Protein AF-0000000079783653 (afdb_homodimer)

Radius of gyration: 29.57 Å; Cα contacts (8 Å, |Δi|>4): 206; chains: 2; bounding box: 88×68×95 Å

Nearest PDB structures (foldseek):
  8dyd-assembly1_B  TM=9.665E-01  e=3.332E-07  Homo sapiens
  6vax-assembly2_D  TM=9.720E-01  e=3.866E-06  Homo sapiens
  2lm4-assembly1_A  TM=8.674E-01  e=2.929E-05  Saccharomyces cerevisiae S288C
  8dyd-assembly1_B  TM=9.665E-01  e=3.504E-07  Homo sapiens
  6vax-assembly2_D  TM=9.719E-01  e=2.642E-06  Homo sapiens

Secondary structure (DSSP, 8-state):
----------------------------------TT--HHHHHHHHHHHHHS-SSHHHHHHHHHHHHHHGGG--HHHHHHHHHHHHH-S-HHHHHHHHHTSSPPPGGG-SHHHHHHHHHHHHHHHHHHHHH--------/----------------------------------TT--HHHHHHHHHHHHHS-SSHHHHHHHHHHHHHHGGG--HHHHHHHHHHHHH-S-HHHHHHHHHTSSPPPGGG-SHHHHHHHHHHHHHHHHHHHHH--------

Foldseek 3Di:
DPPPPPPPPPPPPVPPPPPPPPPPPPPCPPPVPPVVDDLVRLLVVQLVLQCDDPDDLSNVLSNVLSVVPSVPDDPVLSVLSCCLSPVDPDNVLLVCLLCVVDPDPPSNPDVNSVSSNVSSVVVVVVVVVVVDDDDDDPD/DPDPPPPPVPPPPVPPPPPPPPPPPPPCPPPVPPVVDDLVRLLVVQLVLQCDDDDDLSNVLSNVLSVVPSVPDDPVLSVLSCCLSPVDDDNVLLVCLLCVVDPDPPSNPDVNSVSSNVSSVVVVVVVVVVVDDDDDDPD

Organism: Hymenolepis diminuta (NCBI:txid6216)

pLDDT: mean 78.09, std 24.46, range [28.66, 98.06]

Structure (mmCIF, N/CA/C/O backbone):
data_AF-0000000079783653-model_v1
#
loop_
_entity.id
_entity.type
_entity.pdbx_description
1 polymer 'Succinate dehy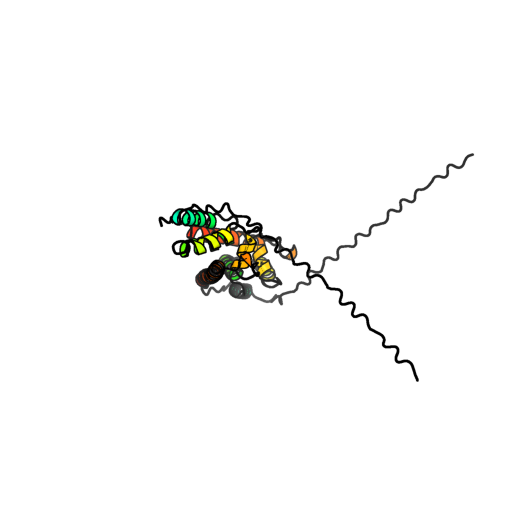drogenase assembly factor 2, mitochondrial'
#
loop_
_atom_site.group_PDB
_atom_site.id
_atom_site.type_symbol
_atom_site.label_atom_id
_atom_site.label_alt_id
_atom_site.label_comp_id
_atom_site.label_asym_id
_atom_site.label_entity_id
_atom_site.label_seq_id
_atom_site.pdbx_PDB_ins_code
_atom_site.Cartn_x
_atom_site.Cartn_y
_atom_site.Cartn_z
_atom_site.occupancy
_atom_site.B_iso_or_equiv
_atom_site.auth_seq_id
_atom_site.auth_comp_id
_atom_site.auth_asym_id
_atom_site.auth_atom_id
_atom_site.pdbx_PDB_model_num
ATOM 1 N N . MET A 1 1 ? 72.312 6.668 41.469 1 29.8 1 MET A N 1
ATOM 2 C CA . MET A 1 1 ? 71.688 7.98 41.281 1 29.8 1 MET A CA 1
ATOM 3 C C . MET A 1 1 ? 71 8.062 39.938 1 29.8 1 MET A C 1
ATOM 5 O O . MET A 1 1 ? 71.375 8.82 39.031 1 29.8 1 MET A O 1
ATOM 9 N N . LEU A 1 2 ? 70.5 6.832 39.438 1 36.47 2 LEU A N 1
ATOM 10 C CA . LEU A 1 2 ? 70 6.598 38.094 1 36.47 2 LEU A CA 1
ATOM 11 C C . LEU A 1 2 ? 68.812 7.508 37.75 1 36.47 2 LEU A C 1
ATOM 13 O O . LEU A 1 2 ? 67.812 7.539 38.5 1 36.47 2 LEU A O 1
ATOM 17 N N . SER A 1 3 ? 69.062 8.617 37 1 36.59 3 SER A N 1
ATOM 18 C CA . SER A 1 3 ? 68.25 9.727 36.5 1 36.59 3 SER A CA 1
ATOM 19 C C . SER A 1 3 ? 67 9.219 35.844 1 36.59 3 SER A C 1
ATOM 21 O O . SER A 1 3 ? 67.062 8.375 34.938 1 36.59 3 SER A O 1
ATOM 23 N N . ILE A 1 4 ? 65.875 9.203 36.594 1 37.75 4 ILE A N 1
ATOM 24 C CA . ILE A 1 4 ? 64.438 8.898 36.344 1 37.75 4 ILE A CA 1
ATOM 25 C C . ILE A 1 4 ? 63.906 9.758 35.219 1 37.75 4 ILE A C 1
ATOM 27 O O . ILE A 1 4 ? 63.875 10.984 35.312 1 37.75 4 ILE A O 1
ATOM 31 N N . LEU A 1 5 ? 64.562 9.555 33.906 1 38.19 5 LEU A N 1
ATOM 32 C CA . LEU A 1 5 ? 64 10.305 32.781 1 38.19 5 LEU A CA 1
ATOM 33 C C . LEU A 1 5 ? 62.469 10.289 32.781 1 38.19 5 LEU A C 1
ATOM 35 O O . LEU A 1 5 ? 61.875 9.219 32.781 1 38.19 5 LEU A O 1
ATOM 39 N N . ASN A 1 6 ? 61.938 11.258 33.5 1 35.16 6 ASN A N 1
ATOM 40 C CA . ASN A 1 6 ? 60.531 11.633 33.594 1 35.16 6 ASN A CA 1
ATOM 41 C C . ASN A 1 6 ? 59.906 11.812 32.219 1 35.16 6 ASN A C 1
ATOM 43 O O . ASN A 1 6 ? 60.25 12.742 31.484 1 35.16 6 ASN A O 1
ATOM 47 N N . ARG A 1 7 ? 59.875 10.68 31.375 1 32.97 7 ARG A N 1
ATOM 48 C CA . ARG A 1 7 ? 59.25 10.727 30.062 1 32.97 7 ARG A CA 1
ATOM 49 C C . ARG A 1 7 ? 57.875 11.414 30.109 1 32.97 7 ARG A C 1
ATOM 51 O O . ARG A 1 7 ? 56.969 10.945 30.797 1 32.97 7 ARG A O 1
ATOM 58 N N . SER A 1 8 ? 57.875 12.812 30.156 1 33.66 8 SER A N 1
ATOM 59 C CA . SER A 1 8 ? 56.688 13.641 30.016 1 33.66 8 SER A CA 1
ATOM 60 C C . SER A 1 8 ? 55.875 13.25 28.766 1 33.66 8 SER A C 1
ATOM 62 O O . SER A 1 8 ? 56.375 13.375 27.641 1 33.66 8 SER A O 1
ATOM 64 N N . ALA A 1 9 ? 55.281 12.094 28.734 1 39 9 ALA A N 1
ATOM 65 C CA . ALA A 1 9 ? 54.344 11.719 27.656 1 39 9 ALA A CA 1
ATOM 66 C C . ALA A 1 9 ? 53.406 12.859 27.328 1 39 9 ALA A C 1
ATOM 68 O O . ALA A 1 9 ? 52.719 13.383 28.219 1 39 9 ALA A O 1
ATOM 69 N N . ILE A 1 10 ? 53.844 13.758 26.406 1 36.31 10 ILE A N 1
ATOM 70 C CA . ILE A 1 10 ? 53.062 14.852 25.844 1 36.31 10 ILE A CA 1
ATOM 71 C C . ILE A 1 10 ? 51.719 14.32 25.375 1 36.31 10 ILE A C 1
ATOM 73 O O . ILE A 1 10 ? 51.656 13.422 24.531 1 36.31 10 ILE A O 1
ATOM 77 N N . ALA A 1 11 ? 50.75 14.242 26.281 1 36.5 11 ALA A N 1
ATOM 78 C CA . ALA A 1 11 ? 49.375 13.961 25.969 1 36.5 11 ALA A CA 1
ATOM 79 C C . ALA A 1 11 ? 48.875 14.852 24.844 1 36.5 11 ALA A C 1
ATOM 81 O O . ALA A 1 11 ? 48.781 16.078 24.984 1 36.5 11 ALA A O 1
ATOM 82 N N . LEU A 1 12 ? 49.438 14.641 23.625 1 35.66 12 LEU A N 1
ATOM 83 C CA . LEU A 1 12 ? 48.844 15.352 22.5 1 35.66 12 LEU A CA 1
ATOM 84 C C . LEU A 1 12 ? 47.312 15.188 22.5 1 35.66 12 LEU A C 1
ATOM 86 O O . LEU A 1 12 ? 46.812 14.109 22.203 1 35.66 12 LEU A O 1
ATOM 90 N N . ARG A 1 13 ? 46.719 15.672 23.531 1 37.62 13 ARG A N 1
ATOM 91 C CA . ARG A 1 13 ? 45.25 15.82 23.469 1 37.62 13 ARG A CA 1
ATOM 92 C C . ARG A 1 13 ? 44.844 16.609 22.234 1 37.62 13 ARG A C 1
ATOM 94 O O . ARG A 1 13 ? 45.031 17.828 22.172 1 37.62 13 ARG A O 1
ATOM 101 N N . ALA A 1 14 ? 45.188 16.156 21 1 34.12 14 ALA A N 1
ATOM 102 C CA . ALA A 1 14 ? 44.562 16.828 19.859 1 34.12 14 ALA A CA 1
ATOM 103 C C . ALA A 1 14 ? 43.094 17.062 20.109 1 34.12 14 ALA A C 1
ATOM 105 O O . ALA A 1 14 ? 42.375 16.156 20.531 1 34.12 14 ALA A O 1
ATOM 106 N N . SER A 1 15 ? 42.75 18.281 20.484 1 33.84 15 SER A N 1
ATOM 107 C CA . SER A 1 15 ? 41.406 18.828 20.516 1 33.84 15 SER A CA 1
ATOM 108 C C . SER A 1 15 ? 40.656 18.484 19.25 1 33.84 15 SER A C 1
ATOM 110 O O . SER A 1 15 ? 41.031 18.906 18.156 1 33.84 15 SER A O 1
ATOM 112 N N . PHE A 1 16 ? 40.375 17.219 19.016 1 36.31 16 PHE A N 1
ATOM 113 C CA . PHE A 1 16 ? 39.375 17.016 17.953 1 36.31 16 PHE A CA 1
ATOM 114 C C . PHE A 1 16 ? 38.25 18.031 18.047 1 36.31 16 PHE A C 1
ATOM 116 O O . PHE A 1 16 ? 37.5 18.031 19.031 1 36.31 16 PHE A O 1
ATOM 123 N N . SER A 1 17 ? 38.562 19.25 17.578 1 34.34 17 SER A N 1
ATOM 124 C CA . SER A 1 17 ? 37.531 20.25 17.391 1 34.34 17 SER A CA 1
ATOM 125 C C . SER A 1 17 ? 36.219 19.609 16.859 1 34.34 17 SER A C 1
ATOM 127 O O . SER A 1 17 ? 36.25 18.859 15.883 1 34.34 17 SER A O 1
ATOM 129 N N . ARG A 1 18 ? 35.375 19.406 17.766 1 38.88 18 ARG A N 1
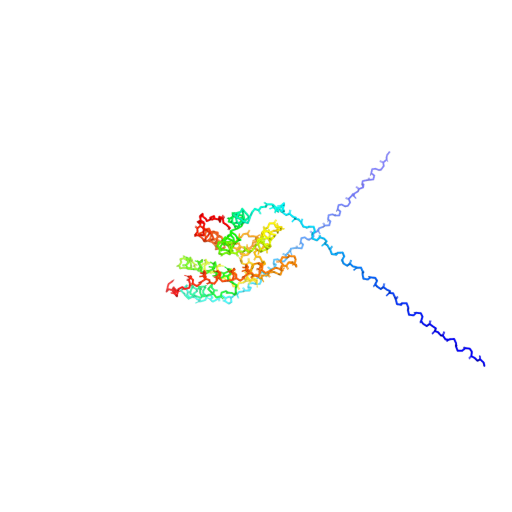ATOM 130 C CA . ARG A 1 18 ? 33.969 19.172 17.469 1 38.88 18 ARG A CA 1
ATOM 131 C C . ARG A 1 18 ? 33.5 20.047 16.297 1 38.88 18 ARG A C 1
ATOM 133 O O . ARG A 1 18 ? 33.469 21.266 16.406 1 38.88 18 ARG A O 1
ATOM 140 N N . ILE A 1 19 ? 33.969 19.703 15.078 1 37.09 19 ILE A N 1
ATOM 141 C CA . ILE A 1 19 ? 33.25 20.375 14.016 1 37.09 19 ILE A CA 1
ATOM 142 C C . ILE A 1 19 ? 31.734 20.281 14.289 1 37.09 19 ILE A C 1
ATOM 144 O O . ILE A 1 19 ? 31.188 19.172 14.398 1 37.09 19 ILE A O 1
ATOM 148 N N . ALA A 1 20 ? 31.281 21.219 15.062 1 31.05 20 ALA A N 1
ATOM 149 C CA . ALA A 1 20 ? 29.844 21.422 15.156 1 31.05 20 ALA A CA 1
ATOM 150 C C . ALA A 1 20 ? 29.172 21.172 13.805 1 31.05 20 ALA A C 1
ATOM 152 O O . ALA A 1 20 ? 29.531 21.781 12.797 1 31.05 20 ALA A O 1
ATOM 153 N N . ALA A 1 21 ? 28.859 19.969 13.625 1 36.47 21 ALA A N 1
ATOM 154 C CA . ALA A 1 21 ? 27.891 19.672 12.578 1 36.47 21 ALA A CA 1
ATOM 155 C C . ALA A 1 21 ? 26.953 20.844 12.344 1 36.47 21 ALA A C 1
ATOM 157 O O . ALA A 1 21 ? 26.266 21.297 13.266 1 36.47 21 ALA A O 1
ATOM 158 N N . THR A 1 22 ? 27.359 21.828 11.578 1 30.75 22 THR A N 1
ATOM 159 C CA . THR A 1 22 ? 26.406 22.844 11.133 1 30.75 22 THR A CA 1
ATOM 160 C C . THR A 1 22 ? 25 22.266 11.031 1 30.75 22 THR A C 1
ATOM 162 O O . THR A 1 22 ? 24.797 21.234 10.398 1 30.75 22 THR A O 1
ATOM 165 N N . SER A 1 23 ? 24.266 22.375 12.047 1 31.09 23 SER A N 1
ATOM 166 C CA . SER A 1 23 ? 22.828 22.203 11.906 1 31.09 23 SER A CA 1
ATOM 167 C C . SER A 1 23 ? 22.359 22.578 10.5 1 31.09 23 SER A C 1
ATOM 169 O O . SER A 1 23 ? 22.609 23.703 10.039 1 31.09 23 SER A O 1
ATOM 171 N N . ARG A 1 24 ? 22.703 21.75 9.555 1 34.28 24 ARG A N 1
ATOM 172 C CA . ARG A 1 24 ? 21.984 22.031 8.32 1 34.28 24 ARG A CA 1
ATOM 173 C C . ARG A 1 24 ? 20.719 22.828 8.586 1 34.28 24 ARG A C 1
ATOM 175 O O . ARG A 1 24 ? 19.812 22.375 9.289 1 34.28 24 ARG A O 1
ATOM 182 N N . GLN A 1 25 ? 20.859 24.09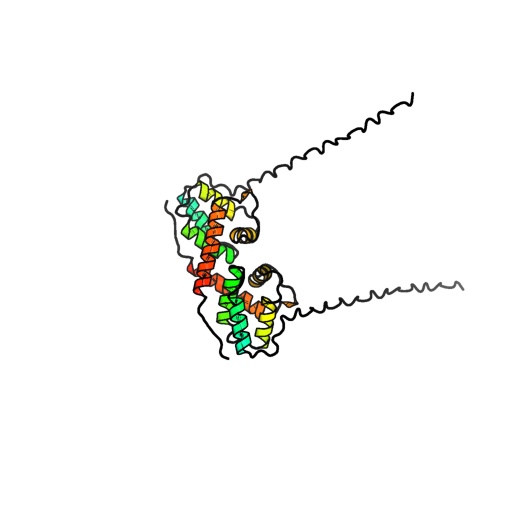4 8.727 1 30.73 25 GLN A N 1
ATOM 183 C CA . GLN A 1 25 ? 19.688 24.953 8.641 1 30.73 25 GLN A CA 1
ATOM 184 C C . GLN A 1 25 ? 18.625 24.344 7.75 1 30.73 25 GLN A C 1
ATOM 186 O O . GLN A 1 25 ? 18.859 24.062 6.578 1 30.73 25 GLN A O 1
ATOM 191 N N . PHE A 1 26 ? 17.906 23.375 8.297 1 34.22 26 PHE A N 1
ATOM 192 C CA . PHE A 1 26 ? 16.656 23.078 7.613 1 34.22 26 PHE A CA 1
ATOM 193 C C . PHE A 1 26 ? 16.188 24.281 6.805 1 34.22 26 PHE A C 1
ATOM 195 O O . PHE A 1 26 ? 15.812 25.312 7.375 1 34.22 26 PHE A O 1
ATOM 202 N N . THR A 1 27 ? 17.016 24.734 5.93 1 33.53 27 THR A N 1
ATOM 203 C CA . THR A 1 27 ? 16.312 25.656 5.043 1 33.53 27 THR A CA 1
ATOM 204 C C . THR A 1 27 ? 14.828 25.312 4.973 1 33.53 27 THR A C 1
ATOM 206 O O . THR A 1 27 ? 14.469 24.156 4.75 1 33.53 27 THR A O 1
ATOM 209 N N . ASN A 1 28 ? 14.133 25.828 5.891 1 34.78 28 ASN A N 1
ATOM 210 C CA . ASN A 1 28 ? 12.68 25.891 5.938 1 34.78 28 ASN A CA 1
ATOM 211 C C . ASN A 1 28 ? 12.07 25.938 4.539 1 34.78 28 ASN A C 1
ATOM 213 O O . ASN A 1 28 ? 12.055 27 3.904 1 34.78 28 ASN A O 1
ATOM 217 N N . PHE A 1 29 ? 12.617 25.141 3.676 1 34.66 29 PHE A N 1
ATOM 218 C CA . PHE A 1 29 ? 11.727 25.125 2.52 1 34.66 29 PHE A CA 1
ATOM 219 C C . PHE A 1 29 ? 10.289 25.375 2.941 1 34.66 29 PHE A C 1
ATOM 221 O O . PHE A 1 29 ? 9.664 24.531 3.588 1 34.66 29 PHE A O 1
ATOM 228 N N . THR A 1 30 ? 10.031 26.547 3.471 1 36.88 30 THR A N 1
ATOM 229 C CA . THR A 1 30 ? 8.75 27.125 3.846 1 36.88 30 THR A CA 1
ATOM 230 C C . THR A 1 30 ? 7.73 26.969 2.721 1 36.88 30 THR A C 1
ATOM 232 O O . THR A 1 30 ? 7.98 27.375 1.587 1 36.88 30 THR A O 1
ATOM 235 N N . ILE A 1 31 ? 7.148 25.797 2.479 1 42.62 31 ILE A N 1
ATOM 236 C CA . ILE A 1 31 ? 5.914 25.922 1.716 1 42.62 31 ILE A CA 1
ATOM 237 C C . ILE A 1 31 ? 5.355 27.328 1.879 1 42.62 31 ILE A C 1
ATOM 239 O O . ILE A 1 31 ? 5.348 27.875 2.984 1 42.62 31 ILE A O 1
ATOM 243 N N . PRO A 1 32 ? 5.473 28.188 0.935 1 47.06 32 PRO A N 1
ATOM 244 C CA . PRO A 1 32 ? 4.855 29.484 1.247 1 47.06 32 PRO A CA 1
ATOM 245 C C . PRO A 1 32 ? 3.803 29.375 2.348 1 47.06 32 PRO A C 1
ATOM 247 O O . PRO A 1 32 ? 2.832 28.625 2.213 1 47.06 32 PRO A O 1
ATOM 250 N N . ARG A 1 33 ? 4.305 29.234 3.52 1 52.84 33 ARG A N 1
ATOM 251 C CA . ARG A 1 33 ? 3.418 29.312 4.676 1 52.84 33 ARG A CA 1
ATOM 252 C C . ARG A 1 33 ? 2.338 30.375 4.461 1 52.84 33 ARG A C 1
ATOM 254 O O . ARG A 1 33 ? 2.639 31.516 4.102 1 52.84 33 ARG A O 1
ATOM 261 N N . ARG A 1 34 ? 1.268 29.984 3.824 1 63.19 34 ARG A N 1
ATOM 262 C CA . ARG A 1 34 ? 0.102 30.859 3.76 1 63.19 34 ARG A CA 1
ATOM 263 C C . ARG A 1 34 ? -0.383 31.234 5.156 1 63.19 34 ARG A C 1
ATOM 265 O O . ARG A 1 34 ? -1.457 30.797 5.582 1 63.19 34 ARG A O 1
ATOM 272 N N . ASP A 1 35 ? 0.694 31.703 5.996 1 64.06 35 ASP A N 1
ATOM 273 C CA . ASP A 1 35 ? 0.509 32.062 7.398 1 64.06 35 ASP A CA 1
ATOM 274 C C . ASP A 1 35 ? -0.791 32.844 7.605 1 64.06 35 ASP A C 1
ATOM 276 O O . ASP A 1 35 ? -1.369 32.812 8.695 1 64.06 35 ASP A O 1
ATOM 280 N N . ASP A 1 36 ? -1.341 33.344 6.512 1 80.75 36 ASP A N 1
ATOM 281 C CA . ASP A 1 36 ? -2.525 34.156 6.715 1 80.75 36 ASP A CA 1
ATOM 282 C C . ASP A 1 36 ? -3.793 33.438 6.293 1 80.75 36 ASP A C 1
ATOM 284 O O . ASP A 1 36 ? -4.867 34.031 6.195 1 80.75 36 ASP A O 1
ATOM 288 N N . GLU A 1 37 ? -3.607 32.188 6.242 1 89.69 37 GLU A N 1
ATOM 289 C CA . GLU A 1 37 ? -4.781 31.422 5.836 1 89.69 37 GLU A CA 1
ATOM 290 C C . GLU A 1 37 ? -5.688 31.125 7.023 1 89.69 37 GLU A C 1
ATOM 292 O O . GLU A 1 37 ? -5.207 30.875 8.133 1 89.69 37 GLU A O 1
ATOM 297 N N . THR A 1 38 ? -7.016 31.312 6.82 1 92.75 38 THR A N 1
ATOM 298 C CA . THR A 1 38 ? -7.945 30.844 7.844 1 92.75 38 THR A CA 1
ATOM 299 C C . THR A 1 38 ? -7.844 29.328 8.016 1 92.75 38 THR A C 1
ATOM 301 O O . THR A 1 38 ? -7.316 28.641 7.145 1 92.75 38 THR A O 1
ATOM 304 N N . ILE A 1 39 ? -8.297 28.859 9.094 1 94.56 39 ILE A N 1
ATOM 305 C CA . ILE A 1 39 ? -8.227 27.438 9.383 1 94.56 39 ILE A CA 1
ATOM 306 C C . ILE A 1 39 ? -9.047 26.656 8.352 1 94.56 39 ILE A C 1
ATOM 308 O O . ILE A 1 39 ? -8.648 25.578 7.914 1 94.56 39 ILE A O 1
ATOM 312 N N . ALA A 1 40 ? -10.219 27.203 7.922 1 94.25 40 ALA A N 1
ATOM 313 C CA . ALA A 1 40 ? -11.062 26.531 6.938 1 94.25 40 ALA A CA 1
ATOM 314 C C . ALA A 1 40 ? -10.359 26.406 5.59 1 94.25 40 ALA A C 1
ATOM 316 O O . ALA A 1 40 ? -10.422 25.375 4.941 1 94.25 40 ALA A O 1
ATOM 317 N N . VAL A 1 41 ? -9.711 27.438 5.184 1 94.12 41 VAL A N 1
ATOM 318 C CA . VAL A 1 41 ? -9 27.438 3.908 1 94.12 41 VAL A CA 1
ATOM 319 C C . VAL A 1 41 ? -7.848 26.438 3.951 1 94.12 41 VAL A C 1
ATOM 321 O O . VAL A 1 41 ? -7.648 25.672 3.008 1 94.12 41 VAL A O 1
ATOM 324 N N . LYS A 1 42 ? -7.137 26.438 5.055 1 95.56 42 LYS A N 1
ATOM 325 C CA . LYS A 1 42 ? -6.016 25.516 5.207 1 95.56 42 LYS A CA 1
ATOM 326 C C . LYS A 1 42 ? -6.488 24.078 5.191 1 95.56 42 LYS A C 1
ATOM 328 O O . LYS A 1 42 ? -5.895 23.219 4.516 1 95.56 42 LYS A O 1
ATOM 333 N N . ARG A 1 43 ? -7.574 23.812 5.852 1 96.38 43 ARG A N 1
ATOM 334 C CA . ARG A 1 43 ? -8.148 22.469 5.891 1 96.38 43 ARG A CA 1
ATOM 335 C C . ARG A 1 43 ? -8.523 22 4.492 1 96.38 43 ARG A C 1
ATOM 337 O O . ARG A 1 43 ? -8.211 20.875 4.109 1 96.38 43 ARG A O 1
ATOM 344 N N . ASN A 1 44 ? -9.109 22.891 3.773 1 95.19 44 ASN A N 1
ATOM 345 C CA . ASN A 1 44 ? -9.57 22.5 2.439 1 95.19 44 ASN A CA 1
ATOM 346 C C . ASN A 1 44 ? -8.398 22.344 1.473 1 95.19 44 ASN A C 1
ATOM 348 O O . ASN A 1 44 ? -8.422 21.453 0.615 1 95.19 44 ASN A O 1
ATOM 352 N N . ARG A 1 45 ? -7.449 23.219 1.612 1 94.94 45 ARG A N 1
ATOM 353 C CA . ARG A 1 45 ? -6.258 23.078 0.783 1 94.94 45 ARG A CA 1
ATOM 354 C C . ARG A 1 45 ? -5.551 21.75 1.055 1 94.94 45 ARG A C 1
ATOM 356 O O . ARG A 1 45 ? -5.18 21.031 0.122 1 94.94 45 ARG A O 1
ATOM 363 N N . LEU A 1 46 ? -5.371 21.406 2.312 1 96.5 46 LEU A N 1
ATOM 364 C CA . LEU A 1 46 ? -4.672 20.172 2.695 1 96.5 46 LEU A CA 1
ATOM 365 C C . LEU A 1 46 ? -5.484 18.938 2.307 1 96.5 46 LEU A C 1
ATOM 367 O O . LEU A 1 46 ? -4.914 17.906 1.946 1 96.5 46 LEU A O 1
ATOM 371 N N . LEU A 1 47 ? -6.84 19.047 2.391 1 95.62 47 LEU A N 1
ATOM 372 C CA . LEU A 1 47 ? -7.703 17.969 1.922 1 95.62 47 LEU A CA 1
ATOM 373 C C . LEU A 1 47 ? -7.477 17.688 0.438 1 95.62 47 LEU A C 1
ATOM 375 O O . LEU A 1 47 ? -7.262 16.547 0.04 1 95.62 47 LEU A O 1
ATOM 379 N N . TYR A 1 48 ? -7.488 18.766 -0.3 1 94.62 48 TYR A N 1
ATOM 380 C CA . TYR A 1 48 ? -7.277 18.656 -1.738 1 94.62 48 TYR A CA 1
ATOM 381 C C . TYR A 1 48 ? -5.91 18.062 -2.043 1 94.62 48 TYR A C 1
ATOM 383 O O . TYR A 1 48 ? -5.797 17.125 -2.85 1 94.62 48 TYR A O 1
ATOM 391 N N . GLU A 1 49 ? -4.855 18.547 -1.415 1 94.62 49 GLU A N 1
ATOM 392 C CA . GLU A 1 49 ? -3.486 18.109 -1.657 1 94.62 49 GLU A CA 1
ATOM 393 C C . GLU A 1 49 ? -3.301 16.641 -1.263 1 94.62 49 GLU A C 1
ATOM 395 O O . GLU A 1 49 ? -2.51 15.93 -1.876 1 94.62 49 GLU A O 1
ATOM 400 N N . SER A 1 50 ? -4.02 16.188 -0.244 1 95.31 50 SER A N 1
ATOM 401 C CA . SER A 1 50 ? -3.963 14.805 0.214 1 95.31 50 SER A CA 1
ATOM 402 C C . SER A 1 50 ? -4.57 13.859 -0.813 1 95.31 50 SER A C 1
ATOM 404 O O . SER A 1 50 ? -4.086 12.734 -0.999 1 95.31 50 SER A O 1
ATOM 406 N N . ARG A 1 51 ? -5.531 14.375 -1.58 1 91.31 51 ARG A N 1
ATOM 407 C CA . ARG A 1 51 ? -6.266 13.547 -2.525 1 91.31 51 ARG A CA 1
ATOM 408 C C . ARG A 1 51 ? -5.578 13.523 -3.887 1 91.31 51 ARG A C 1
ATOM 410 O O . ARG A 1 51 ? -5.836 12.641 -4.707 1 91.31 51 ARG A O 1
ATOM 417 N N . LYS A 1 52 ? -4.68 14.43 -4.152 1 91.44 52 LYS A N 1
ATOM 418 C CA . LYS A 1 52 ? -4.109 14.578 -5.488 1 91.44 52 LYS A CA 1
ATOM 419 C C . LYS A 1 52 ? -2.633 14.18 -5.5 1 91.44 52 LYS A C 1
ATOM 421 O O . LYS A 1 52 ? -1.82 14.82 -6.176 1 91.44 52 LYS A O 1
ATOM 426 N N . ARG A 1 53 ? -2.363 13.18 -4.832 1 91.44 53 ARG A N 1
ATOM 427 C CA . ARG A 1 53 ? -0.994 12.68 -4.809 1 91.44 53 ARG A CA 1
ATOM 428 C C . ARG A 1 53 ? -0.678 11.883 -6.07 1 91.44 53 ARG A C 1
ATOM 430 O O . ARG A 1 53 ? -1.573 11.297 -6.676 1 91.44 53 ARG A O 1
ATOM 437 N N . GLY A 1 54 ? 0.613 11.938 -6.332 1 82.38 54 GLY A N 1
ATOM 438 C CA . GLY A 1 54 ? 1.062 11.336 -7.578 1 82.38 54 GLY A CA 1
ATOM 439 C C . GLY A 1 54 ? 1.118 9.828 -7.527 1 82.38 54 GLY A C 1
ATOM 440 O O . GLY A 1 54 ? 1.051 9.164 -8.562 1 82.38 54 GLY A O 1
ATOM 441 N N . ASN A 1 55 ? 1.366 9.305 -6.332 1 86.19 55 ASN A N 1
ATOM 442 C CA . ASN A 1 55 ? 1.398 7.844 -6.242 1 86.19 55 ASN A CA 1
ATOM 443 C C . ASN A 1 55 ? 0.148 7.297 -5.559 1 86.19 55 ASN A C 1
ATOM 445 O O . ASN A 1 55 ? -0.404 7.938 -4.664 1 86.19 55 ASN A O 1
ATOM 449 N N . LEU A 1 56 ? -0.279 6.23 -5.988 1 86 56 LEU A N 1
ATOM 450 C CA . LEU A 1 56 ? -1.557 5.641 -5.602 1 86 56 LEU A CA 1
ATOM 451 C C . LEU A 1 56 ? -1.583 5.332 -4.109 1 86 56 LEU A C 1
ATOM 453 O O . LEU A 1 56 ? -2.545 5.668 -3.416 1 86 56 LEU A O 1
ATOM 457 N N . GLU A 1 57 ? -0.551 4.734 -3.588 1 85.25 57 GLU A N 1
ATOM 458 C CA . GLU A 1 57 ? -0.472 4.277 -2.203 1 85.25 57 GLU A CA 1
ATOM 459 C C . GLU A 1 57 ? -0.634 5.438 -1.228 1 85.25 57 GLU A C 1
ATOM 461 O O . GLU A 1 57 ? -1.426 5.359 -0.286 1 85.25 57 GLU A O 1
ATOM 466 N N . ASN A 1 58 ? 0.167 6.488 -1.471 1 91.44 58 ASN A N 1
ATOM 467 C CA . ASN A 1 58 ? 0.032 7.668 -0.625 1 91.44 58 ASN A CA 1
ATOM 468 C C . ASN A 1 58 ? -1.338 8.32 -0.788 1 91.44 58 ASN A C 1
ATOM 470 O O . ASN A 1 58 ? -1.91 8.82 0.181 1 91.44 58 ASN A O 1
ATOM 474 N N . GLY A 1 59 ? -1.829 8.297 -1.977 1 92.5 59 GLY A N 1
ATOM 475 C CA . GLY A 1 59 ? -3.152 8.859 -2.209 1 92.5 59 GLY A CA 1
ATOM 476 C C . GLY A 1 59 ? -4.234 8.195 -1.379 1 92.5 59 GLY A C 1
ATOM 477 O O . GLY A 1 59 ? -5.074 8.875 -0.785 1 92.5 59 GLY A O 1
ATOM 478 N N . ILE A 1 60 ? -4.172 6.98 -1.303 1 91.5 60 ILE A N 1
ATOM 479 C CA . ILE A 1 60 ? -5.168 6.223 -0.554 1 91.5 60 ILE A CA 1
ATOM 480 C C . ILE A 1 60 ? -5.031 6.523 0.937 1 91.5 60 ILE A C 1
ATOM 482 O O . ILE A 1 60 ? -6.016 6.855 1.602 1 91.5 60 ILE A O 1
ATOM 486 N N . ILE A 1 61 ? -3.832 6.41 1.438 1 93.44 61 ILE A N 1
ATOM 487 C CA . ILE A 1 61 ? -3.588 6.566 2.869 1 93.44 61 ILE A CA 1
ATOM 488 C C . ILE A 1 61 ? -3.873 8.008 3.287 1 93.44 61 ILE A C 1
ATOM 490 O O . ILE A 1 61 ? -4.562 8.25 4.277 1 93.44 61 ILE A O 1
ATOM 494 N N . LEU A 1 62 ? -3.389 8.992 2.553 1 95.81 62 LEU A N 1
ATOM 495 C CA . LEU A 1 62 ? -3.553 10.398 2.922 1 95.81 62 LEU A CA 1
ATOM 496 C C . LEU A 1 62 ? -5 10.844 2.73 1 95.81 62 LEU A C 1
ATOM 498 O O . LEU A 1 62 ? -5.508 11.664 3.498 1 95.81 62 LEU A O 1
ATOM 502 N N . SER A 1 63 ? -5.648 10.289 1.749 1 95.12 63 SER A N 1
ATOM 503 C CA . SER A 1 63 ? -7.051 10.625 1.539 1 95.12 63 SER A CA 1
ATOM 504 C C . SER A 1 63 ? -7.906 10.203 2.729 1 95.12 63 SER A C 1
ATOM 506 O O . SER A 1 63 ? -8.672 11.008 3.264 1 95.12 63 SER A O 1
ATOM 508 N N . SER A 1 64 ? -7.723 8.945 3.121 1 94.44 64 SER A N 1
ATOM 509 C CA . SER A 1 64 ? -8.516 8.445 4.242 1 94.44 64 SER A CA 1
ATOM 510 C C . SER A 1 64 ? -8.133 9.148 5.539 1 94.44 64 SER A C 1
ATOM 512 O O . SER A 1 64 ? -9 9.445 6.367 1 94.44 64 SER A O 1
ATOM 514 N N . PHE A 1 65 ? -6.844 9.43 5.699 1 97.19 65 PHE A N 1
ATOM 515 C CA . PHE A 1 65 ? -6.363 10.148 6.875 1 97.19 65 PHE A CA 1
ATOM 516 C C . PHE A 1 65 ? -6.969 11.547 6.938 1 97.19 65 PHE A C 1
ATOM 518 O O . PHE A 1 65 ? -7.465 11.969 7.984 1 97.19 65 PHE A O 1
ATOM 525 N N . ALA A 1 66 ? -6.906 12.25 5.844 1 96.94 66 ALA A N 1
ATOM 526 C CA . ALA A 1 66 ? -7.43 13.617 5.77 1 96.94 66 ALA A CA 1
ATOM 527 C C . ALA A 1 66 ? -8.93 13.648 6.059 1 96.94 66 ALA A C 1
ATOM 529 O O . ALA A 1 66 ? -9.398 14.484 6.828 1 96.94 66 ALA A O 1
ATOM 530 N N . ASP A 1 67 ? -9.648 12.742 5.531 1 94.62 67 ASP A N 1
ATOM 531 C CA . ASP A 1 67 ? -11.086 12.656 5.75 1 94.62 67 ASP A CA 1
ATOM 532 C C . ASP A 1 67 ? -11.406 12.492 7.234 1 94.62 67 ASP A C 1
ATOM 534 O O . ASP A 1 67 ? -12.375 13.07 7.738 1 94.62 67 ASP A O 1
ATOM 538 N N . LYS A 1 68 ? -10.617 11.812 7.828 1 95.12 68 LYS A N 1
ATOM 539 C CA . LYS A 1 68 ? -10.914 11.422 9.203 1 95.12 68 LYS A CA 1
ATOM 540 C C . LYS A 1 68 ? -10.453 12.492 10.188 1 95.12 68 LYS A C 1
ATOM 542 O O . LYS A 1 68 ? -11.125 12.75 11.188 1 95.12 68 LYS A O 1
ATOM 547 N N . TYR A 1 69 ? -9.359 13.156 9.883 1 97.25 69 TYR A N 1
ATOM 548 C CA . TYR A 1 69 ? -8.711 13.852 10.992 1 97.25 69 TYR A CA 1
ATOM 549 C C . TYR A 1 69 ? -8.648 15.352 10.727 1 97.25 69 TYR A C 1
ATOM 551 O O . TYR A 1 69 ? -8.609 16.156 11.672 1 97.25 69 TYR A O 1
ATOM 559 N N . LEU A 1 70 ? -8.57 15.812 9.523 1 97.12 70 LEU A N 1
ATOM 560 C CA . LEU A 1 70 ? -8.312 17.219 9.25 1 97.12 70 LEU A CA 1
ATOM 561 C C . LEU A 1 70 ? -9.383 18.109 9.891 1 97.12 70 LEU A C 1
ATOM 563 O O . LEU A 1 70 ? -9.078 19.203 10.367 1 97.12 70 LEU A O 1
ATOM 567 N N . GLY A 1 71 ? -10.57 17.641 9.891 1 96.38 71 GLY A N 1
ATOM 568 C CA . GLY A 1 71 ? -11.688 18.422 10.391 1 96.38 71 GLY A CA 1
ATOM 569 C C . GLY A 1 71 ? -11.555 18.797 11.859 1 96.38 71 GLY A C 1
ATOM 570 O O . GLY A 1 71 ? -12.148 19.766 12.32 1 96.38 71 GLY A O 1
ATOM 571 N N . THR A 1 72 ? -10.781 18.062 12.578 1 96.75 72 THR A N 1
ATOM 572 C CA . THR A 1 72 ? -10.711 18.266 14.016 1 96.75 72 THR A CA 1
ATOM 573 C C . THR A 1 72 ? -9.297 18.672 14.43 1 96.75 72 THR A C 1
ATOM 575 O O . THR A 1 72 ? -9.023 18.859 15.617 1 96.75 72 THR A O 1
ATOM 578 N N . MET A 1 73 ? -8.43 18.812 13.555 1 97.31 73 MET A N 1
ATOM 579 C CA . MET A 1 73 ? -7.051 19.156 13.875 1 97.31 73 MET A CA 1
ATOM 580 C C . MET A 1 73 ? -6.945 20.641 14.266 1 97.31 73 MET A C 1
ATOM 582 O O . MET A 1 73 ? -7.633 21.484 13.703 1 97.31 73 MET A O 1
ATOM 586 N N . THR A 1 74 ? -6.023 20.875 15.188 1 96.44 74 THR A N 1
ATOM 587 C CA . THR A 1 74 ? -5.691 22.25 15.531 1 96.44 74 THR A CA 1
ATOM 588 C C . THR A 1 74 ? -4.852 22.891 14.43 1 96.44 74 THR A C 1
ATOM 590 O O . THR A 1 74 ? -4.355 22.203 13.539 1 96.44 74 THR A O 1
ATOM 593 N N . MET A 1 75 ? -4.742 24.219 14.547 1 95.06 75 MET A N 1
ATOM 594 C CA . MET A 1 75 ? -3.904 24.906 13.57 1 95.06 75 MET A CA 1
ATOM 595 C C . MET A 1 75 ? -2.469 24.391 13.625 1 95.06 75 MET A C 1
ATOM 597 O O . MET A 1 75 ? -1.817 24.25 12.594 1 95.06 75 MET A O 1
ATOM 601 N N . GLU A 1 76 ? -2.004 24.109 14.797 1 96.06 76 GLU A N 1
ATOM 602 C CA . GLU A 1 76 ? -0.651 23.578 14.961 1 96.06 76 GLU A CA 1
ATOM 603 C C . GLU A 1 76 ? -0.498 22.234 14.281 1 96.06 76 GLU A C 1
ATOM 605 O O . GLU A 1 76 ? 0.491 21.984 13.586 1 96.06 76 GLU A O 1
ATOM 610 N N . GLN A 1 77 ? -1.496 21.375 14.445 1 97.25 77 GLN A N 1
ATOM 611 C CA . GLN A 1 77 ? -1.482 20.062 13.805 1 97.25 77 GLN A CA 1
ATOM 612 C C . GLN A 1 77 ? -1.568 20.188 12.281 1 97.25 77 GLN A C 1
ATOM 614 O O . GLN A 1 77 ? -0.904 19.453 11.555 1 97.25 77 GLN A O 1
ATOM 619 N N . LEU A 1 78 ? -2.383 21.109 11.883 1 97.75 78 LEU A N 1
ATOM 620 C CA . LEU A 1 78 ? -2.486 21.359 10.445 1 97.75 78 LEU A CA 1
ATOM 621 C C . LEU A 1 78 ? -1.153 21.828 9.883 1 97.75 78 LEU A C 1
ATOM 623 O O . LEU A 1 78 ? -0.783 21.469 8.766 1 97.75 78 LEU A O 1
ATOM 627 N N . ASP A 1 79 ? -0.427 22.641 10.625 1 96.25 79 ASP A N 1
ATOM 628 C CA . ASP A 1 79 ? 0.892 23.109 10.195 1 96.25 79 ASP A CA 1
ATOM 629 C C . ASP A 1 79 ? 1.87 21.938 10.086 1 96.25 79 ASP A C 1
ATOM 631 O O . ASP A 1 79 ? 2.656 21.875 9.133 1 96.25 79 ASP A O 1
ATOM 635 N N . LYS A 1 80 ? 1.776 21.031 11.047 1 97.12 80 LYS A N 1
ATOM 636 C CA . LYS A 1 80 ? 2.637 19.859 11.023 1 97.12 80 LYS A CA 1
ATOM 637 C C . LYS A 1 80 ? 2.309 18.953 9.836 1 97.12 80 LYS A C 1
ATOM 639 O O . LYS A 1 80 ? 3.209 18.438 9.18 1 97.12 80 LYS A O 1
ATOM 644 N N . TYR A 1 81 ? 1.045 18.844 9.586 1 98 81 TYR A N 1
ATOM 645 C CA . TYR A 1 81 ? 0.612 18.047 8.445 1 98 81 TYR A CA 1
ATOM 646 C C . TYR A 1 81 ? 1.056 18.688 7.137 1 98 81 TYR A C 1
ATOM 648 O O . TYR A 1 81 ? 1.541 18 6.234 1 98 81 TYR A O 1
ATOM 656 N N . ASP A 1 82 ? 0.915 19.953 7.086 1 97.19 82 ASP A N 1
ATOM 657 C CA . ASP A 1 82 ? 1.351 20.719 5.922 1 97.19 82 ASP A CA 1
ATOM 658 C C . ASP A 1 82 ? 2.848 20.547 5.68 1 97.19 82 ASP A C 1
ATOM 660 O O . ASP A 1 82 ? 3.268 20.25 4.555 1 97.19 82 ASP A O 1
ATOM 664 N N . HIS A 1 83 ? 3.545 20.672 6.719 1 96.38 83 HIS A N 1
ATOM 665 C CA . HIS A 1 83 ? 4.984 20.469 6.617 1 96.38 83 HIS A CA 1
ATOM 666 C C . HIS A 1 83 ? 5.309 19.062 6.141 1 96.38 83 HIS A C 1
ATOM 668 O O . HIS A 1 83 ? 6.141 18.875 5.25 1 96.38 83 HIS A O 1
ATOM 674 N N . LEU A 1 84 ? 4.648 18.078 6.652 1 96.5 84 LEU A N 1
ATOM 675 C CA . LEU A 1 84 ? 4.871 16.672 6.34 1 96.5 84 LEU A CA 1
ATOM 676 C C . LEU A 1 84 ? 4.629 16.391 4.863 1 96.5 84 LEU A C 1
ATOM 678 O O . LEU A 1 84 ? 5.473 15.797 4.191 1 96.5 84 LEU A O 1
ATOM 682 N N . ILE A 1 85 ? 3.506 16.844 4.32 1 96.12 85 ILE A N 1
ATOM 683 C CA . ILE A 1 85 ? 3.117 16.359 3.002 1 96.12 85 ILE A CA 1
ATOM 684 C C . ILE A 1 85 ? 3.662 17.312 1.929 1 96.12 85 ILE A C 1
ATOM 686 O O . ILE A 1 85 ? 3.73 16.938 0.752 1 96.12 85 ILE A O 1
ATOM 690 N N . ASN A 1 86 ? 4.191 18.516 2.322 1 95.44 86 ASN A N 1
ATOM 691 C CA . ASN A 1 86 ? 4.582 19.469 1.296 1 95.44 86 ASN A CA 1
ATOM 692 C C . ASN A 1 86 ? 6.086 19.719 1.302 1 95.44 86 ASN A C 1
ATOM 694 O O . ASN A 1 86 ? 6.613 20.391 0.412 1 95.44 86 ASN A O 1
ATOM 698 N N . THR A 1 87 ? 6.82 19.172 2.217 1 94.94 87 THR A N 1
ATOM 699 C CA . THR A 1 87 ? 8.258 19.438 2.242 1 94.94 87 THR A CA 1
ATOM 700 C C . THR A 1 87 ? 9.047 18.172 1.909 1 94.94 87 THR A C 1
ATOM 702 O O . THR A 1 87 ? 10.258 18.234 1.707 1 94.94 87 THR A O 1
ATOM 705 N N . ILE A 1 88 ? 8.383 17.078 1.922 1 91.31 88 ILE A N 1
ATOM 706 C CA . ILE A 1 88 ? 9.062 15.836 1.593 1 91.31 88 ILE A CA 1
ATOM 707 C C . ILE A 1 88 ? 9.57 15.883 0.154 1 91.31 88 ILE A C 1
ATOM 709 O O . ILE A 1 88 ? 8.883 16.391 -0.737 1 91.31 88 ILE A O 1
ATOM 713 N N . GLU A 1 89 ? 10.727 15.383 -0.073 1 87.94 89 GLU A N 1
ATOM 714 C CA . GLU A 1 89 ? 11.344 15.43 -1.393 1 87.94 89 GLU A CA 1
ATOM 715 C C . GLU A 1 89 ? 10.852 14.289 -2.279 1 87.94 89 GLU A C 1
ATOM 717 O O . GLU A 1 89 ? 10.617 14.484 -3.475 1 87.94 89 GLU A O 1
ATOM 722 N N . CYS A 1 90 ? 10.727 13.141 -1.687 1 88.06 90 CYS A N 1
ATOM 723 C CA . CYS A 1 90 ? 10.281 11.969 -2.428 1 88.06 90 CYS A CA 1
ATOM 724 C C . CYS A 1 90 ? 8.984 11.414 -1.842 1 88.06 90 CYS A C 1
ATOM 726 O O . CYS A 1 90 ? 8.945 11.016 -0.674 1 88.06 90 CYS A O 1
ATOM 728 N N . ASP A 1 91 ? 8 11.32 -2.672 1 86.56 91 ASP A N 1
ATOM 729 C CA . ASP A 1 91 ? 6.691 10.859 -2.223 1 86.56 91 ASP A CA 1
ATOM 730 C C . ASP A 1 91 ? 6.789 9.5 -1.542 1 86.56 91 ASP A C 1
ATOM 732 O O . ASP A 1 91 ? 6.078 9.234 -0.571 1 86.56 91 ASP A O 1
ATOM 736 N N . TRP A 1 92 ? 7.707 8.68 -1.971 1 85.38 92 TRP A N 1
ATOM 737 C CA . TRP A 1 92 ? 7.816 7.336 -1.411 1 85.38 92 TRP A CA 1
ATOM 738 C C . TRP A 1 92 ? 8.375 7.383 0.01 1 85.38 92 TRP A C 1
ATOM 740 O O . TRP A 1 92 ? 8.109 6.484 0.814 1 85.38 92 TRP A O 1
ATOM 750 N N . ASP A 1 93 ? 9.086 8.461 0.375 1 90.56 93 ASP A N 1
ATOM 751 C CA . ASP A 1 93 ? 9.547 8.617 1.752 1 90.56 93 ASP A CA 1
ATOM 752 C C . ASP A 1 93 ? 8.367 8.633 2.725 1 90.56 93 ASP A C 1
ATOM 754 O O . ASP A 1 93 ? 8.406 7.977 3.768 1 90.56 93 ASP A O 1
ATOM 758 N N . LEU A 1 94 ? 7.402 9.336 2.32 1 92.81 94 LEU A N 1
ATOM 759 C CA . LEU A 1 94 ? 6.215 9.422 3.164 1 92.81 94 LEU A CA 1
ATOM 760 C C . LEU A 1 94 ? 5.609 8.039 3.395 1 92.81 94 LEU A C 1
ATOM 762 O O . LEU A 1 94 ? 5.238 7.699 4.52 1 92.81 94 LEU A O 1
ATOM 766 N N . PHE A 1 95 ? 5.594 7.355 2.354 1 89.69 95 PHE A N 1
ATOM 767 C CA . PHE A 1 95 ? 5.031 6.012 2.461 1 89.69 95 PHE A CA 1
ATOM 768 C C . PHE A 1 95 ? 5.852 5.156 3.416 1 89.69 95 PHE A C 1
ATOM 770 O O . PHE A 1 95 ? 5.297 4.488 4.293 1 89.69 95 PHE A O 1
ATOM 777 N N . TYR A 1 96 ? 7.133 5.23 3.326 1 88.12 96 TYR A N 1
ATOM 778 C CA . TYR A 1 96 ? 8.016 4.434 4.172 1 88.12 96 TYR A CA 1
ATOM 779 C C . TYR A 1 96 ? 7.898 4.855 5.633 1 88.12 96 TYR A C 1
ATOM 781 O O . TYR A 1 96 ? 7.926 4.012 6.531 1 88.12 96 TYR A O 1
ATOM 789 N N . TRP A 1 97 ? 7.711 6.09 5.809 1 93.19 97 TRP A N 1
ATOM 790 C CA . TRP A 1 97 ? 7.574 6.578 7.176 1 93.19 97 TRP A CA 1
ATOM 791 C C . TRP A 1 97 ? 6.219 6.199 7.762 1 93.19 97 TRP A C 1
ATOM 793 O O . TRP A 1 97 ? 6.125 5.809 8.93 1 93.19 97 TRP A O 1
ATOM 803 N N . SER A 1 98 ? 5.172 6.246 6.934 1 92.44 98 SER A N 1
ATOM 804 C CA . SER A 1 98 ? 3.812 5.996 7.406 1 92.44 98 SER A CA 1
ATOM 805 C C . SER A 1 98 ? 3.604 4.523 7.742 1 92.44 98 SER A C 1
ATOM 807 O O . SER A 1 98 ? 2.807 4.188 8.617 1 92.44 98 SER A O 1
ATOM 809 N N . THR A 1 99 ? 4.367 3.652 7.094 1 87.25 99 THR A N 1
ATOM 810 C CA . THR A 1 99 ? 4.223 2.219 7.32 1 87.25 99 THR A CA 1
ATOM 811 C C . THR A 1 99 ? 5.266 1.721 8.312 1 87.25 99 THR A C 1
ATOM 813 O O . THR A 1 99 ? 5.219 0.566 8.75 1 87.25 99 THR A O 1
ATOM 816 N N . GLY A 1 100 ? 6.191 2.602 8.695 1 82.44 100 GLY A N 1
ATOM 817 C CA . GLY A 1 100 ? 7.207 2.26 9.68 1 82.44 100 GLY A CA 1
ATOM 818 C C . GLY A 1 100 ? 8.359 1.459 9.102 1 82.44 100 GLY A C 1
ATOM 819 O O . GLY A 1 100 ? 9.094 0.799 9.836 1 82.44 100 GLY A O 1
ATOM 820 N N . GLU A 1 101 ? 8.5 1.422 7.848 1 82.19 101 GLU A N 1
ATOM 821 C CA . GLU A 1 101 ? 9.57 0.669 7.203 1 82.19 101 GLU A CA 1
ATOM 822 C C . GLU A 1 101 ? 10.914 1.369 7.371 1 82.19 101 GLU A C 1
ATOM 824 O O . GLU A 1 101 ? 11.953 0.713 7.469 1 82.19 101 GLU A O 1
ATOM 829 N N . LYS A 1 102 ? 10.883 2.684 7.312 1 86.62 102 LYS A N 1
ATOM 830 C CA . LYS A 1 102 ? 12.07 3.508 7.5 1 86.62 102 LYS A CA 1
ATOM 831 C C . LYS A 1 102 ? 11.852 4.566 8.578 1 86.62 102 LYS A C 1
ATOM 833 O O . LYS A 1 102 ? 10.758 5.129 8.68 1 86.62 102 LYS A O 1
ATOM 838 N N . GLU A 1 103 ? 12.836 4.785 9.289 1 92.81 103 GLU A N 1
ATOM 839 C CA . GLU A 1 103 ? 12.758 5.828 10.305 1 92.81 103 GLU A CA 1
ATOM 840 C C . GLU A 1 103 ? 12.758 7.219 9.672 1 92.81 103 GLU A C 1
ATOM 842 O O . GLU A 1 103 ? 13.625 7.527 8.852 1 92.81 103 GLU A O 1
ATOM 847 N N . PRO A 1 104 ? 11.781 7.965 10.023 1 95.19 104 PRO A N 1
ATOM 848 C CA . PRO A 1 104 ? 11.781 9.32 9.469 1 95.19 104 PRO A CA 1
ATOM 849 C C . PRO A 1 104 ? 12.883 10.203 10.055 1 95.19 104 PRO A C 1
ATOM 851 O O . PRO A 1 104 ? 13.336 9.961 11.172 1 95.19 104 PRO A O 1
ATOM 854 N N . PRO A 1 105 ? 13.352 11.203 9.344 1 95.5 105 PRO A N 1
ATOM 855 C CA . PRO A 1 105 ? 14.211 12.227 9.93 1 95.5 105 PRO A CA 1
ATOM 856 C C . PRO A 1 105 ? 13.555 12.945 11.109 1 95.5 105 PRO A C 1
ATOM 858 O O . PRO A 1 105 ? 12.328 13.008 11.188 1 95.5 105 PRO A O 1
ATOM 861 N N . GLU A 1 106 ? 14.297 13.516 11.945 1 95.62 106 GLU A N 1
ATOM 862 C CA . GLU A 1 106 ? 13.844 14.133 13.18 1 95.62 106 GLU A CA 1
ATOM 863 C C . GLU A 1 106 ? 12.805 15.219 12.906 1 95.62 106 GLU A C 1
ATOM 865 O O . GLU A 1 106 ? 11.8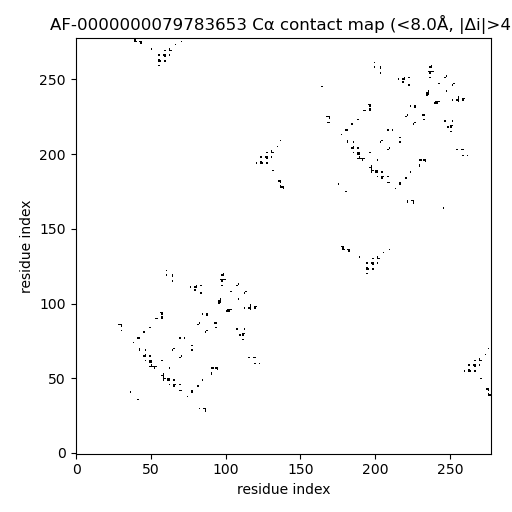28 15.352 13.648 1 95.62 106 GLU A O 1
ATOM 870 N N . GLU A 1 107 ? 13.008 15.938 11.898 1 95 107 GLU A N 1
ATOM 871 C CA . GLU A 1 107 ? 12.148 17.078 11.609 1 95 107 GLU A CA 1
ATOM 872 C C . GLU A 1 107 ? 10.719 16.641 11.32 1 95 107 GLU A C 1
ATOM 874 O O . GLU A 1 107 ? 9.781 17.438 11.438 1 95 107 GLU A O 1
ATOM 879 N N . TYR A 1 108 ? 10.5 15.359 10.984 1 96.44 108 TYR A N 1
ATOM 880 C CA . TYR A 1 108 ? 9.18 14.875 10.609 1 96.44 108 TYR A CA 1
ATOM 881 C C . TYR A 1 108 ? 8.555 14.062 11.742 1 96.44 108 TYR A C 1
ATOM 883 O O . TYR A 1 108 ? 7.398 13.648 11.648 1 96.44 108 TYR A O 1
ATOM 891 N N . LYS A 1 109 ? 9.359 13.844 12.742 1 96.25 109 LYS A N 1
ATOM 892 C CA . LYS A 1 109 ? 8.852 13.078 13.883 1 96.25 109 LYS A CA 1
ATOM 893 C C . LYS A 1 109 ? 7.945 13.938 14.758 1 96.25 109 LYS A C 1
ATOM 895 O O . LYS A 1 109 ? 8.398 14.523 15.742 1 96.25 109 LYS A O 1
ATOM 900 N N . THR A 1 110 ? 6.723 13.945 14.438 1 97.56 110 THR A N 1
ATOM 901 C CA . THR A 1 110 ? 5.723 14.734 15.156 1 97.56 110 THR A CA 1
ATOM 902 C C . THR A 1 110 ? 4.543 13.852 15.57 1 97.56 110 THR A C 1
ATOM 904 O O . THR A 1 110 ? 4.465 12.688 15.188 1 97.56 110 THR A O 1
ATOM 907 N N . ASP A 1 111 ? 3.646 14.438 16.359 1 97.81 111 ASP A N 1
ATOM 908 C CA . ASP A 1 111 ? 2.438 13.719 16.75 1 97.81 111 ASP A CA 1
ATOM 909 C C . ASP A 1 111 ? 1.557 13.422 15.531 1 97.81 111 ASP A C 1
ATOM 911 O O . ASP A 1 111 ? 0.835 12.422 15.516 1 97.81 111 ASP A O 1
ATOM 915 N N . VAL A 1 112 ? 1.59 14.266 14.531 1 98.06 112 VAL A N 1
ATOM 916 C CA . VAL A 1 112 ? 0.768 14.078 13.336 1 98.06 112 VAL A CA 1
ATOM 917 C C . VAL A 1 112 ? 1.27 12.867 12.547 1 98.06 112 VAL A C 1
ATOM 919 O O . VAL A 1 112 ? 0.473 12.07 12.047 1 98.06 112 VAL A O 1
ATOM 922 N N . LEU A 1 113 ? 2.59 12.734 12.438 1 97.69 113 LEU A N 1
ATOM 923 C CA . LEU A 1 113 ? 3.104 11.539 11.781 1 97.69 113 LEU A CA 1
ATOM 924 C C . LEU A 1 113 ? 2.717 10.289 12.562 1 97.69 113 LEU A C 1
ATOM 926 O O . LEU A 1 113 ? 2.393 9.258 11.969 1 97.69 113 LEU A O 1
ATOM 930 N N . ASP A 1 114 ? 2.775 10.383 13.891 1 97.25 114 ASP A N 1
ATOM 931 C CA . ASP A 1 114 ? 2.34 9.266 14.719 1 97.25 114 ASP A CA 1
ATOM 932 C C . ASP A 1 114 ? 0.89 8.891 14.414 1 97.25 114 ASP A C 1
ATOM 934 O O . ASP A 1 114 ? 0.561 7.707 14.289 1 97.25 114 ASP A O 1
ATOM 938 N N . MET A 1 115 ? 0.073 9.898 14.312 1 97.81 115 MET A N 1
ATOM 939 C CA . MET A 1 115 ? -1.332 9.688 13.969 1 97.81 115 MET A CA 1
ATOM 940 C C . MET A 1 115 ? -1.47 9.016 12.609 1 97.81 115 MET A C 1
ATOM 942 O O . MET A 1 115 ? -2.266 8.086 12.453 1 97.81 115 MET A O 1
ATOM 946 N N . LEU A 1 116 ? -0.681 9.469 11.688 1 97.44 116 LEU A N 1
ATOM 947 C CA . LEU A 1 116 ? -0.728 8.914 10.336 1 97.44 116 LEU A CA 1
ATOM 948 C C . LEU A 1 116 ? -0.294 7.453 10.336 1 97.44 116 LEU A C 1
ATOM 950 O O . LEU A 1 116 ? -0.915 6.621 9.672 1 97.44 116 LEU A O 1
ATOM 954 N N . GLN A 1 117 ? 0.755 7.125 11.031 1 96.12 117 GLN A N 1
ATOM 955 C CA . GLN A 1 117 ? 1.239 5.754 11.133 1 96.12 117 GLN A CA 1
ATOM 956 C C . GLN A 1 117 ? 0.173 4.84 11.727 1 96.12 117 GLN A C 1
ATOM 958 O O . GLN A 1 117 ? -0.064 3.74 11.219 1 96.12 117 GLN A O 1
ATOM 963 N N . HIS A 1 118 ? -0.463 5.312 12.797 1 96.56 118 HIS A N 1
ATOM 964 C CA . HIS A 1 118 ? -1.534 4.543 13.422 1 96.56 118 HIS A CA 1
ATOM 965 C C . HIS A 1 118 ? -2.705 4.355 12.461 1 96.56 118 HIS A C 1
ATOM 967 O O . HIS A 1 118 ? -3.26 3.258 12.359 1 96.56 118 HIS A O 1
ATOM 973 N N . HIS A 1 119 ? -3.014 5.391 11.805 1 96.94 119 HIS A N 1
ATOM 974 C CA . HIS A 1 119 ? -4.105 5.336 10.844 1 96.94 119 HIS A CA 1
ATOM 975 C C . HIS A 1 119 ? -3.799 4.344 9.727 1 96.94 119 HIS A C 1
ATOM 977 O O . HIS A 1 119 ? -4.648 3.521 9.367 1 96.94 119 HIS A O 1
ATOM 983 N N . ALA A 1 120 ? -2.598 4.441 9.156 1 93.94 120 ALA A N 1
ATOM 984 C CA . ALA A 1 120 ? -2.197 3.57 8.055 1 93.94 120 ALA A CA 1
ATOM 985 C C . ALA A 1 120 ? -2.287 2.1 8.453 1 93.94 120 ALA A C 1
ATOM 987 O O . ALA A 1 120 ? -2.789 1.271 7.691 1 93.94 120 ALA A O 1
ATOM 988 N N . LYS A 1 121 ? -1.793 1.798 9.609 1 91.81 121 LYS A N 1
ATOM 989 C CA . LYS A 1 121 ? -1.827 0.429 10.117 1 91.81 121 LYS A CA 1
ATOM 990 C C . LYS A 1 121 ? -3.262 -0.065 10.273 1 91.81 121 LYS A C 1
ATOM 992 O O . LYS A 1 121 ? -3.592 -1.174 9.844 1 91.81 121 LYS A O 1
ATOM 997 N N . ASN A 1 122 ? -4.121 0.736 10.859 1 93.12 122 ASN A N 1
ATOM 998 C CA . ASN A 1 122 ? -5.512 0.361 11.086 1 93.12 122 ASN A CA 1
ATOM 999 C C . ASN A 1 122 ? -6.277 0.231 9.773 1 93.12 122 ASN A C 1
ATOM 1001 O O . ASN A 1 122 ? -7.102 -0.672 9.617 1 93.12 122 ASN A O 1
ATOM 1005 N N . TYR A 1 123 ? -6.059 1.163 8.984 1 89.62 123 TYR A N 1
ATOM 1006 C CA . TYR A 1 123 ? -6.707 1.133 7.676 1 89.62 123 TYR A CA 1
ATOM 1007 C C . TYR A 1 123 ? -6.332 -0.133 6.91 1 89.62 123 TYR A C 1
ATOM 1009 O O . TYR A 1 123 ? -7.199 -0.79 6.328 1 89.62 123 TYR A O 1
ATOM 1017 N N . GLY A 1 124 ? -5.074 -0.488 6.898 1 87.94 124 GLY A N 1
ATOM 1018 C CA . GLY A 1 124 ? -4.621 -1.718 6.27 1 87.94 124 GLY A CA 1
ATOM 1019 C C . GLY A 1 124 ? -5.25 -2.961 6.863 1 87.94 124 GLY A C 1
ATOM 1020 O O . GLY A 1 124 ? -5.633 -3.881 6.137 1 87.94 124 GLY A O 1
ATOM 1021 N N . ARG A 1 125 ? -5.34 -2.967 8.086 1 89.62 125 ARG A N 1
ATOM 1022 C CA . ARG A 1 125 ? -5.949 -4.105 8.766 1 89.62 125 ARG A CA 1
ATOM 1023 C C . ARG A 1 125 ? -7.414 -4.262 8.367 1 89.62 125 ARG A C 1
ATOM 1025 O O . ARG A 1 125 ? -7.891 -5.383 8.164 1 89.62 125 ARG A O 1
ATOM 1032 N N . GLU A 1 126 ? -8.047 -3.092 8.312 1 90 126 GLU A N 1
ATOM 1033 C CA . GLU A 1 126 ? -9.445 -3.127 7.891 1 90 126 GLU A CA 1
ATOM 1034 C C . GLU A 1 126 ? -9.578 -3.684 6.477 1 90 126 GLU A C 1
ATOM 1036 O O . GLU A 1 126 ? -10.484 -4.473 6.203 1 90 126 GLU A O 1
ATOM 1041 N N . LEU A 1 127 ? -8.758 -3.279 5.656 1 87.81 127 LEU A N 1
ATOM 1042 C CA . LEU A 1 127 ? -8.789 -3.756 4.277 1 87.81 127 LEU A CA 1
ATOM 1043 C C . LEU A 1 127 ? -8.508 -5.254 4.211 1 87.81 127 LEU A C 1
ATOM 1045 O O . LEU A 1 127 ? -9.164 -5.98 3.467 1 87.81 127 LEU A O 1
ATOM 1049 N N . ARG A 1 128 ? -7.559 -5.727 4.926 1 86.75 128 ARG A N 1
ATOM 1050 C CA . ARG A 1 128 ? -7.191 -7.141 4.953 1 86.75 128 ARG A CA 1
ATOM 1051 C C . ARG A 1 128 ? -8.336 -7.992 5.488 1 86.75 128 ARG A C 1
ATOM 1053 O O . ARG A 1 128 ? -8.633 -9.055 4.941 1 86.75 128 ARG A O 1
ATOM 1060 N N . ASN A 1 129 ? -8.961 -7.535 6.527 1 87.12 129 ASN A N 1
ATOM 1061 C CA . ASN A 1 129 ? -10.062 -8.258 7.152 1 87.12 129 ASN A CA 1
ATOM 1062 C C . ASN A 1 129 ? -11.258 -8.391 6.20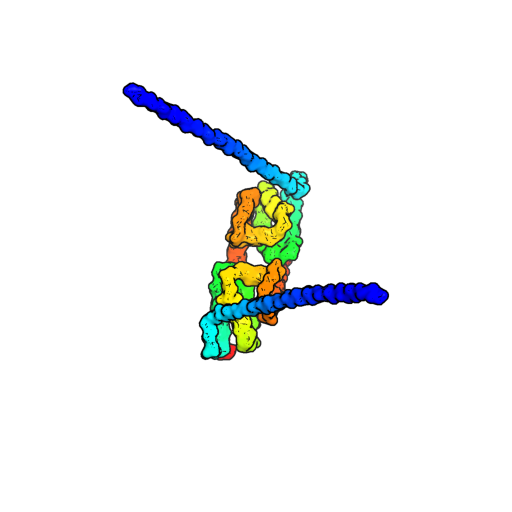7 1 87.12 129 ASN A C 1
ATOM 1064 O O . ASN A 1 129 ? -12.023 -9.352 6.305 1 87.12 129 ASN A O 1
ATOM 1068 N N . ARG A 1 130 ? -11.328 -7.57 5.285 1 83.62 130 ARG A N 1
ATOM 1069 C CA . ARG A 1 130 ? -12.43 -7.605 4.328 1 83.62 130 ARG A CA 1
ATOM 1070 C C . ARG A 1 130 ? -12.195 -8.672 3.266 1 83.62 130 ARG A C 1
ATOM 1072 O O . ARG A 1 130 ? -13.141 -9.117 2.607 1 83.62 130 ARG A O 1
ATOM 1079 N N . GLN A 1 131 ? -10.984 -9 3.051 1 82.06 131 GLN A N 1
ATOM 1080 C CA . GLN A 1 131 ? -10.641 -9.945 1.995 1 82.06 131 GLN A CA 1
ATOM 1081 C C . GLN A 1 131 ? -10.703 -11.383 2.504 1 82.06 131 GLN A C 1
ATOM 1083 O O . GLN A 1 131 ? -10.891 -12.32 1.723 1 82.06 131 GLN A O 1
ATOM 1088 N N . SER A 1 132 ? -10.438 -11.641 3.832 1 70.31 132 SER A N 1
ATOM 1089 C CA . SER A 1 132 ? -10.18 -12.953 4.41 1 70.31 132 SER A CA 1
ATOM 1090 C C . SER A 1 132 ? -11.469 -13.773 4.492 1 70.31 132 SER A C 1
ATOM 1092 O O . SER A 1 132 ? -12.453 -13.328 5.074 1 70.31 132 SER A O 1
ATOM 1094 N N . SER A 1 133 ? -12.016 -14.266 3.379 1 68.44 133 SER A N 1
ATOM 1095 C CA . SER A 1 133 ? -12.992 -15.336 3.486 1 68.44 133 SER A CA 1
ATOM 1096 C C . SER A 1 133 ? -12.414 -16.672 3.02 1 68.44 133 SER A C 1
ATOM 1098 O O . SER A 1 133 ? -11.57 -16.703 2.121 1 68.44 133 SER A O 1
ATOM 1100 N N . ALA A 1 134 ? -12.555 -17.734 3.865 1 65.19 134 ALA A N 1
ATOM 1101 C CA . ALA A 1 134 ? -12.047 -19.078 3.627 1 65.19 134 ALA A CA 1
ATOM 1102 C C . ALA A 1 134 ? -12.445 -19.578 2.242 1 65.19 134 ALA A C 1
ATOM 1104 O O . ALA A 1 134 ? -13.633 -19.75 1.956 1 65.19 134 ALA A O 1
ATOM 1105 N N . LYS A 1 135 ? -11.633 -19.406 1.273 1 76.88 135 LYS A N 1
ATOM 1106 C CA . LYS A 1 135 ? -11.82 -20.016 -0.037 1 76.88 135 LYS A CA 1
ATOM 1107 C C . LYS A 1 135 ? -10.773 -21.094 -0.294 1 76.88 135 LYS A C 1
ATOM 1109 O O . LYS A 1 135 ? -9.609 -20.938 0.088 1 76.88 135 LYS A O 1
ATOM 1114 N N . TYR A 1 136 ? -11.258 -22.312 -0.581 1 83.94 136 TYR A N 1
ATOM 1115 C CA . TYR A 1 136 ? -10.336 -23.391 -0.949 1 83.94 136 TYR A CA 1
ATOM 1116 C C . TYR A 1 136 ? -10.609 -23.875 -2.363 1 83.94 136 TYR A C 1
ATOM 1118 O O . TYR A 1 136 ? -11.766 -23.969 -2.783 1 83.94 136 TYR A O 1
ATOM 1126 N N . PHE A 1 137 ? -9.492 -24.234 -3.033 1 87.75 137 PHE A N 1
ATOM 1127 C CA . PHE A 1 137 ? -9.602 -24.75 -4.395 1 87.75 137 PHE A CA 1
ATOM 1128 C C . PHE A 1 137 ? -9.609 -26.266 -4.391 1 87.75 137 PHE A C 1
ATOM 1130 O O . PHE A 1 137 ? -8.852 -26.906 -3.652 1 87.75 137 PHE A O 1
ATOM 1137 N N . THR A 1 138 ? -10.516 -26.875 -5.09 1 86.19 138 THR A N 1
ATOM 1138 C CA . THR A 1 138 ? -10.641 -28.328 -5.145 1 86.19 138 THR A CA 1
ATOM 1139 C C . THR A 1 138 ? -10.016 -28.875 -6.426 1 86.19 138 THR A C 1
ATOM 1141 O O . THR A 1 138 ? -9.797 -30.078 -6.551 1 86.19 138 THR A O 1
ATOM 1144 N N . GLN A 1 139 ? -9.914 -28.047 -7.34 1 81.31 139 GLN A N 1
ATOM 1145 C CA . GLN A 1 139 ? -9.273 -28.438 -8.594 1 81.31 139 GLN A CA 1
ATOM 1146 C C . GLN A 1 139 ? -8.258 -27.391 -9.039 1 81.31 139 GLN A C 1
ATOM 1148 O O . GLN A 1 139 ? -8.391 -26.203 -8.695 1 81.31 139 GLN A O 1
ATOM 1153 N N . MET B 1 1 ? 68.812 -0.484 -54.031 1 28.66 1 MET B N 1
ATOM 1154 C CA . MET B 1 1 ? 68.312 -1.77 -53.562 1 28.66 1 MET B CA 1
ATOM 1155 C C . MET B 1 1 ? 67.688 -1.636 -52.156 1 28.66 1 MET B C 1
ATOM 1157 O O . MET B 1 1 ? 67.5 -2.629 -51.469 1 28.66 1 MET B O 1
ATOM 1161 N N . LEU B 1 2 ? 67.375 -0.341 -51.781 1 34.06 2 LEU B N 1
ATOM 1162 C CA . LEU B 1 2 ? 67 0.014 -50.406 1 34.06 2 LEU B CA 1
ATOM 1163 C C . LEU B 1 2 ? 65.75 -0.736 -50 1 34.06 2 LEU B C 1
ATOM 1165 O O . LEU B 1 2 ? 64.688 -0.694 -50.688 1 34.06 2 LEU B O 1
ATOM 1169 N N . SER B 1 3 ? 65.938 -1.798 -49.094 1 35.56 3 SER B N 1
ATOM 1170 C CA . SER B 1 3 ? 65.125 -2.811 -48.438 1 35.56 3 SER B CA 1
ATOM 1171 C C . SER B 1 3 ? 64 -2.174 -47.625 1 35.56 3 SER B C 1
ATOM 1173 O O . SER B 1 3 ? 64.25 -1.379 -46.719 1 35.56 3 SER B O 1
ATOM 1175 N N . ILE B 1 4 ? 62.875 -1.852 -48.25 1 37.53 4 ILE B N 1
ATOM 1176 C CA . ILE B 1 4 ? 61.625 -1.358 -47.719 1 37.53 4 ILE B CA 1
ATOM 1177 C C . ILE B 1 4 ? 61.188 -2.258 -46.562 1 37.53 4 ILE B C 1
ATOM 1179 O O . ILE B 1 4 ? 61 -3.463 -46.75 1 37.53 4 ILE B O 1
ATOM 1183 N N . LEU B 1 5 ? 61.781 -2.051 -45.281 1 36.69 5 LEU B N 1
ATOM 1184 C CA . LEU B 1 5 ? 61.375 -2.691 -44.031 1 36.69 5 LEU B CA 1
ATOM 1185 C C . LEU B 1 5 ? 59.875 -2.662 -43.875 1 36.69 5 LEU B C 1
ATOM 1187 O O . LEU B 1 5 ? 59.25 -1.587 -43.844 1 36.69 5 LEU B O 1
ATOM 1191 N N . ASN B 1 6 ? 59.25 -3.596 -44.562 1 34.09 6 ASN B N 1
ATOM 1192 C CA . ASN B 1 6 ? 57.812 -3.877 -44.469 1 34.09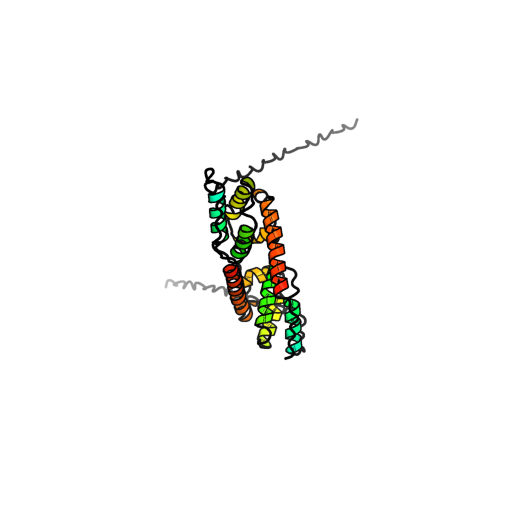 6 ASN B CA 1
ATOM 1193 C C . ASN B 1 6 ? 57.375 -4.059 -43 1 34.09 6 ASN B C 1
ATOM 1195 O O . ASN B 1 6 ? 57.812 -4.996 -42.344 1 34.09 6 ASN B O 1
ATOM 1199 N N . ARG B 1 7 ? 57.375 -2.914 -42.219 1 31.53 7 ARG B N 1
ATOM 1200 C CA . ARG B 1 7 ? 56.875 -2.898 -40.844 1 31.53 7 ARG B CA 1
ATOM 1201 C C . ARG B 1 7 ? 55.562 -3.646 -40.719 1 31.53 7 ARG B C 1
ATOM 1203 O O . ARG B 1 7 ? 54.562 -3.256 -41.312 1 31.53 7 ARG B O 1
ATOM 1210 N N . SER B 1 8 ? 55.562 -5 -40.656 1 31.89 8 SER B N 1
ATOM 1211 C CA . SER B 1 8 ? 54.438 -5.844 -40.312 1 31.89 8 SER B CA 1
ATOM 1212 C C . SER B 1 8 ? 53.844 -5.453 -38.969 1 31.89 8 SER B C 1
ATOM 1214 O O . SER B 1 8 ? 54.469 -5.59 -37.938 1 31.89 8 SER B O 1
ATOM 1216 N N . ALA B 1 9 ? 53.281 -4.242 -38.844 1 39.28 9 ALA B N 1
ATOM 1217 C CA . ALA B 1 9 ? 52.562 -3.91 -37.625 1 39.28 9 ALA B CA 1
ATOM 1218 C C . ALA B 1 9 ? 51.688 -5.07 -37.188 1 39.28 9 ALA B C 1
ATOM 1220 O O . ALA B 1 9 ? 50.844 -5.562 -37.969 1 39.28 9 ALA B O 1
ATOM 1221 N N . ILE B 1 10 ? 52.219 -5.988 -36.281 1 35.84 10 ILE B N 1
ATOM 1222 C CA . ILE B 1 10 ? 51.562 -7.102 -35.594 1 35.84 10 ILE B CA 1
ATOM 1223 C C . ILE B 1 10 ? 50.281 -6.609 -34.906 1 35.84 10 ILE B C 1
ATOM 1225 O O . ILE B 1 10 ? 50.344 -5.707 -34.094 1 35.84 10 ILE B O 1
ATOM 1229 N N . ALA B 1 11 ? 49.188 -6.562 -35.656 1 35.44 11 ALA B N 1
ATOM 1230 C CA . ALA B 1 11 ? 47.875 -6.332 -35.094 1 35.44 11 ALA B CA 1
ATOM 1231 C C . ALA B 1 11 ? 47.656 -7.223 -33.875 1 35.44 11 ALA B C 1
ATOM 1233 O O . ALA B 1 11 ? 47.562 -8.445 -34 1 35.44 11 ALA B O 1
ATOM 1234 N N . LEU B 1 12 ? 48.312 -6.918 -32.75 1 35.41 12 LEU B N 1
ATOM 1235 C CA . LEU B 1 12 ? 47.969 -7.602 -31.516 1 35.41 12 LEU B CA 1
ATOM 1236 C C . LEU B 1 12 ? 46.469 -7.535 -31.266 1 35.41 12 LEU B C 1
ATOM 1238 O O . LEU B 1 12 ? 45.938 -6.469 -30.953 1 35.41 12 LEU B O 1
ATOM 1242 N N . ARG B 1 13 ? 45.719 -8.117 -32.156 1 36.62 13 ARG B N 1
ATOM 1243 C CA . ARG B 1 13 ? 44.312 -8.344 -31.828 1 36.62 13 ARG B CA 1
ATOM 1244 C C . ARG B 1 13 ? 44.188 -9.047 -30.469 1 36.62 13 ARG B C 1
ATOM 1246 O O . ARG B 1 13 ? 44.531 -10.219 -30.344 1 36.62 13 ARG B O 1
ATOM 1253 N N . ALA B 1 14 ? 44.531 -8.383 -29.312 1 33.47 14 ALA B N 1
ATOM 1254 C CA . ALA B 1 14 ? 44.188 -8.938 -28.016 1 33.47 14 ALA B CA 1
ATOM 1255 C C . ALA B 1 14 ? 42.719 -9.43 -28.016 1 33.47 14 ALA B C 1
ATOM 1257 O O . ALA B 1 14 ? 41.812 -8.703 -28.406 1 33.47 14 ALA B O 1
ATOM 1258 N N . SER B 1 15 ? 42.531 -10.719 -28.219 1 33.34 15 SER B N 1
ATOM 1259 C CA . SER B 1 15 ? 41.312 -11.445 -27.984 1 33.34 15 SER B CA 1
ATOM 1260 C C . SER B 1 15 ? 40.688 -11.094 -26.625 1 33.34 15 SER B C 1
ATOM 1262 O O . SER B 1 15 ? 41.312 -11.352 -25.594 1 33.34 15 SER B O 1
ATOM 1264 N N . PHE B 1 16 ? 40.25 -9.867 -26.438 1 35.97 16 PHE B N 1
ATOM 1265 C CA . PHE B 1 16 ? 39.438 -9.727 -25.234 1 35.97 16 PHE B CA 1
ATOM 1266 C C . PHE B 1 16 ? 38.5 -10.906 -25.078 1 35.97 16 PHE B C 1
ATOM 1268 O O . PHE B 1 16 ? 37.594 -11.102 -25.891 1 35.97 16 PHE B O 1
ATOM 1275 N N . SER B 1 17 ? 39 -12.039 -24.594 1 34.19 17 SER B N 1
ATOM 1276 C CA . SER B 1 17 ? 38.188 -13.172 -24.172 1 34.19 17 SER B CA 1
ATOM 1277 C C . SER B 1 17 ? 36.938 -12.711 -23.453 1 34.19 17 SER B C 1
ATOM 1279 O O . SER B 1 17 ? 37 -11.891 -22.531 1 34.19 17 SER B O 1
ATOM 1281 N N . ARG B 1 18 ? 35.844 -12.742 -24.141 1 38.69 18 ARG B N 1
ATOM 1282 C CA . ARG B 1 18 ? 34.5 -12.711 -23.594 1 38.69 18 ARG B CA 1
ATOM 1283 C C . ARG B 1 18 ? 34.406 -13.523 -22.297 1 38.69 18 ARG B C 1
ATOM 1285 O O . ARG B 1 18 ? 34.531 -14.75 -22.328 1 38.69 18 ARG B O 1
ATOM 1292 N N . ILE B 1 19 ? 35.031 -13.023 -21.234 1 36.62 19 ILE B N 1
ATOM 1293 C CA . ILE B 1 19 ? 34.625 -13.703 -20 1 36.62 19 ILE B CA 1
ATOM 1294 C C . ILE B 1 19 ? 33.094 -13.914 -20.016 1 36.62 19 ILE B C 1
ATOM 1296 O O . ILE B 1 19 ? 32.344 -12.953 -20.125 1 36.62 19 ILE B O 1
ATOM 1300 N N . ALA B 1 20 ? 32.688 -14.992 -20.578 1 29.7 20 ALA B N 1
ATOM 1301 C CA . ALA B 1 20 ? 31.312 -15.469 -20.406 1 29.7 20 ALA B CA 1
ATOM 1302 C C . ALA B 1 20 ? 30.812 -15.172 -18.984 1 29.7 20 ALA B C 1
ATOM 1304 O O . ALA B 1 20 ? 31.484 -15.508 -18 1 29.7 20 ALA B O 1
ATOM 1305 N N . ALA B 1 21 ? 30.266 -14.031 -18.891 1 37.62 21 ALA B N 1
ATOM 1306 C CA . ALA B 1 21 ? 29.438 -13.805 -17.719 1 37.62 21 ALA B CA 1
ATOM 1307 C C . ALA B 1 21 ? 28.828 -15.117 -17.219 1 37.62 21 ALA B C 1
ATOM 1309 O O . ALA B 1 21 ? 28.125 -15.805 -17.953 1 37.62 21 ALA B O 1
ATOM 1310 N N . THR B 1 22 ? 29.562 -15.898 -16.453 1 31.81 22 THR B N 1
ATOM 1311 C CA . THR B 1 22 ? 28.953 -17.031 -15.758 1 31.81 22 THR B CA 1
ATOM 1312 C C . THR B 1 22 ? 27.484 -16.75 -15.453 1 31.81 22 THR B C 1
ATOM 1314 O O . THR B 1 22 ? 27.156 -15.719 -14.852 1 31.81 22 THR B O 1
ATOM 1317 N N . SER B 1 23 ? 26.594 -17.094 -16.328 1 33.38 23 SER B N 1
ATOM 1318 C CA . SER B 1 23 ? 25.188 -17.234 -15.969 1 33.38 23 SER B CA 1
ATOM 1319 C C . SER B 1 23 ? 25.031 -17.641 -14.5 1 33.38 23 SER B C 1
ATOM 1321 O O . SER B 1 23 ? 25.547 -18.672 -14.078 1 33.38 23 SER B O 1
ATOM 1323 N N . ARG B 1 24 ? 25.344 -16.719 -13.641 1 35.38 24 ARG B N 1
ATOM 1324 C CA . ARG B 1 24 ? 24.938 -17.078 -12.281 1 35.38 24 ARG B CA 1
ATOM 1325 C C . ARG B 1 24 ? 23.781 -18.078 -12.305 1 35.38 24 ARG B C 1
ATOM 1327 O O . ARG B 1 24 ? 22.719 -17.812 -12.859 1 35.38 24 ARG B O 1
ATOM 1334 N N . GLN B 1 25 ? 24.109 -19.344 -12.391 1 32.53 25 GLN B N 1
ATOM 1335 C CA . GLN B 1 25 ? 23.141 -20.375 -12.016 1 32.53 25 GLN B CA 1
ATOM 1336 C C . GLN B 1 25 ? 22.172 -19.859 -10.953 1 32.53 25 GLN B C 1
ATOM 1338 O O . GLN B 1 25 ? 22.594 -19.422 -9.883 1 32.53 25 GLN B O 1
ATOM 1343 N N . PHE B 1 26 ? 21.234 -19.047 -11.391 1 34.41 26 PHE B N 1
ATOM 1344 C CA . PHE B 1 26 ? 20.109 -18.906 -10.461 1 34.41 26 PHE B CA 1
ATOM 1345 C C . PHE B 1 26 ? 20.047 -20.109 -9.523 1 34.41 26 PHE B C 1
ATOM 1347 O O . PHE B 1 26 ? 19.781 -21.234 -9.961 1 34.41 26 PHE B O 1
ATOM 1354 N N . THR B 1 27 ? 21.109 -20.375 -8.812 1 33.5 27 THR B N 1
ATOM 1355 C CA . THR B 1 27 ? 20.797 -21.344 -7.773 1 33.5 27 THR B CA 1
ATOM 1356 C C . THR B 1 27 ? 19.312 -21.266 -7.41 1 33.5 27 THR B C 1
ATOM 1358 O O . THR B 1 27 ? 18.781 -20.188 -7.121 1 33.5 27 THR B O 1
ATOM 1361 N N . ASN B 1 28 ? 18.516 -21.953 -8.172 1 35.16 28 ASN B N 1
ATOM 1362 C CA . ASN B 1 28 ? 17.109 -22.266 -7.93 1 35.16 28 ASN B CA 1
ATOM 1363 C C . ASN B 1 28 ? 16.812 -22.391 -6.438 1 35.16 28 ASN B C 1
ATOM 1365 O O . ASN B 1 28 ? 17.141 -23.391 -5.812 1 35.16 28 ASN B O 1
ATOM 1369 N N . PHE B 1 29 ? 17.344 -21.484 -5.703 1 34.94 29 PHE B N 1
ATOM 1370 C CA . PHE B 1 29 ? 16.703 -21.594 -4.395 1 34.94 29 PHE B CA 1
ATOM 1371 C C . PHE B 1 29 ? 15.312 -22.188 -4.527 1 34.94 29 PHE B C 1
ATOM 1373 O O . PHE B 1 29 ? 14.398 -21.516 -5.027 1 34.94 29 PHE B O 1
ATOM 1380 N N . THR B 1 30 ? 15.25 -23.391 -5.004 1 37.03 30 THR B N 1
ATOM 1381 C CA . THR B 1 30 ? 14.062 -24.234 -5.156 1 37.03 30 THR B CA 1
ATOM 1382 C C . THR B 1 30 ? 13.266 -24.281 -3.857 1 37.03 30 THR B C 1
ATOM 1384 O O . THR B 1 30 ? 13.805 -24.609 -2.803 1 37.03 30 THR B O 1
ATOM 1387 N N . ILE B 1 31 ? 12.516 -23.25 -3.459 1 42.81 31 ILE B N 1
ATOM 1388 C CA . ILE B 1 31 ? 11.492 -23.656 -2.5 1 42.81 31 ILE B CA 1
ATOM 1389 C C . ILE B 1 31 ? 11.25 -25.156 -2.611 1 42.81 31 ILE B C 1
ATOM 1391 O O . ILE B 1 31 ? 11.203 -25.703 -3.717 1 42.81 31 ILE B O 1
ATOM 1395 N N . PRO B 1 32 ? 11.703 -25.969 -1.716 1 47.31 32 PRO B N 1
ATOM 1396 C CA . PRO B 1 32 ? 11.367 -27.375 -1.963 1 47.31 32 PRO B CA 1
ATOM 1397 C C . PRO B 1 32 ? 10.18 -27.547 -2.912 1 47.31 32 PRO B C 1
ATOM 1399 O O . PRO B 1 32 ? 9.086 -27.047 -2.635 1 47.31 32 PRO B O 1
ATOM 1402 N N . ARG B 1 33 ? 10.461 -27.281 -4.148 1 52.84 33 ARG B N 1
ATOM 1403 C CA . ARG B 1 33 ? 9.484 -27.594 -5.195 1 52.84 33 ARG B CA 1
ATOM 1404 C C . ARG B 1 33 ? 8.695 -28.844 -4.859 1 52.84 33 ARG B C 1
ATOM 1406 O O . ARG B 1 33 ? 9.273 -29.891 -4.543 1 52.84 33 ARG B O 1
ATOM 1413 N N . ARG B 1 34 ? 7.656 -28.688 -4.094 1 63.28 34 ARG B N 1
ATOM 1414 C CA . ARG B 1 34 ? 6.715 -29.797 -3.918 1 63.28 34 ARG B CA 1
ATOM 1415 C C . ARG B 1 34 ? 6.199 -30.297 -5.262 1 63.28 34 ARG B C 1
ATOM 1417 O O . ARG B 1 34 ? 5.02 -30.125 -5.578 1 63.28 34 ARG B O 1
ATOM 1424 N N . ASP B 1 35 ? 7.297 -30.547 -6.199 1 64.25 35 ASP B N 1
ATOM 1425 C CA . ASP B 1 35 ? 7.07 -30.938 -7.582 1 64.25 35 ASP B CA 1
ATOM 1426 C C . ASP B 1 35 ? 5.965 -32 -7.672 1 64.25 35 ASP B C 1
ATOM 1428 O O . ASP B 1 35 ? 5.316 -32.125 -8.711 1 64.25 35 ASP B O 1
ATOM 1432 N N . ASP B 1 36 ? 5.652 -32.562 -6.527 1 80.56 36 ASP B N 1
ATOM 1433 C CA . ASP B 1 36 ? 4.668 -33.656 -6.625 1 80.56 36 ASP B CA 1
ATOM 1434 C C . ASP B 1 36 ? 3.312 -33.219 -6.086 1 80.56 36 ASP B C 1
ATOM 1436 O O . ASP B 1 36 ? 2.412 -34.031 -5.902 1 80.56 36 ASP B O 1
ATOM 1440 N N . GLU B 1 37 ? 3.23 -31.969 -6.043 1 89.69 37 GLU B N 1
ATOM 1441 C CA . GLU B 1 37 ? 1.958 -31.469 -5.527 1 89.69 37 GLU B CA 1
ATOM 1442 C C . GLU B 1 37 ? 0.904 -31.406 -6.629 1 89.69 37 GLU B C 1
ATOM 1444 O O . GLU B 1 37 ? 1.212 -31.062 -7.773 1 89.69 37 GLU B O 1
ATOM 1449 N N . THR B 1 38 ? -0.323 -31.875 -6.293 1 92.75 38 THR B N 1
ATOM 1450 C CA . THR B 1 38 ? -1.421 -31.656 -7.227 1 92.75 38 THR B CA 1
ATOM 1451 C C . THR B 1 38 ? -1.684 -30.156 -7.395 1 92.75 38 THR B C 1
ATOM 1453 O O . THR B 1 38 ? -1.251 -29.344 -6.57 1 92.75 38 THR B O 1
ATOM 1456 N N . ILE B 1 39 ? -2.33 -29.828 -8.43 1 94.44 39 ILE B N 1
ATOM 1457 C CA . ILE B 1 39 ? -2.617 -28.438 -8.711 1 94.44 39 ILE B CA 1
ATOM 1458 C C . ILE B 1 39 ? -3.49 -27.844 -7.605 1 94.44 39 ILE B C 1
ATOM 1460 O O . ILE B 1 39 ? -3.305 -26.703 -7.199 1 94.44 39 ILE B O 1
ATOM 1464 N N . ALA B 1 40 ? -4.461 -28.641 -7.066 1 94.19 40 ALA B N 1
ATOM 1465 C CA . ALA B 1 40 ? -5.348 -28.172 -6.004 1 94.19 40 ALA B CA 1
ATOM 1466 C C . ALA B 1 40 ? -4.562 -27.875 -4.727 1 94.19 40 ALA B C 1
ATOM 1468 O O . ALA B 1 40 ? -4.801 -26.859 -4.062 1 94.19 40 ALA B O 1
ATOM 1469 N N . VAL B 1 41 ? -3.652 -28.703 -4.391 1 94.06 41 VAL B N 1
ATOM 1470 C CA . VAL B 1 41 ? -2.846 -28.531 -3.189 1 94.06 41 VAL B CA 1
ATOM 1471 C C . VAL B 1 41 ? -1.96 -27.297 -3.332 1 94.06 41 VAL B C 1
ATOM 1473 O O . VAL B 1 41 ? -1.854 -26.484 -2.404 1 94.06 41 VAL B O 1
ATOM 1476 N N . LYS B 1 42 ? -1.377 -27.156 -4.5 1 95.44 42 LYS B N 1
ATOM 1477 C CA . LYS B 1 42 ? -0.515 -26 -4.75 1 95.44 42 LYS B CA 1
ATOM 1478 C C . LYS B 1 42 ? -1.305 -24.703 -4.676 1 95.44 42 LYS B C 1
ATOM 1480 O O . LYS B 1 42 ? -0.858 -23.734 -4.051 1 95.44 42 LYS B O 1
ATOM 1485 N N . ARG B 1 43 ? -2.477 -24.703 -5.227 1 96.31 43 ARG B N 1
ATOM 1486 C CA . ARG B 1 43 ? -3.342 -23.531 -5.203 1 96.31 43 ARG B CA 1
ATOM 1487 C C . ARG B 1 43 ? -3.689 -23.141 -3.771 1 96.31 43 ARG B C 1
ATOM 1489 O O . ARG B 1 43 ? -3.605 -21.969 -3.41 1 96.31 43 ARG B O 1
ATOM 1496 N N . ASN B 1 44 ? -3.986 -24.125 -3.004 1 95.31 44 ASN B N 1
ATOM 1497 C CA . ASN B 1 44 ? -4.391 -23.844 -1.632 1 95.31 44 ASN B CA 1
ATOM 1498 C C . ASN B 1 44 ? -3.207 -23.406 -0.776 1 95.31 44 ASN B C 1
ATOM 1500 O O . ASN B 1 44 ? -3.348 -22.531 0.087 1 95.31 44 ASN B O 1
ATOM 1504 N N . ARG B 1 45 ? -2.105 -24.031 -1.02 1 95.06 45 ARG B N 1
ATOM 1505 C CA . ARG B 1 45 ? -0.905 -23.609 -0.302 1 95.06 45 ARG B CA 1
ATOM 1506 C C . ARG B 1 45 ? -0.547 -22.156 -0.626 1 95.06 45 ARG B C 1
ATOM 1508 O O . ARG B 1 45 ? -0.264 -21.375 0.275 1 95.06 45 ARG B O 1
ATOM 1515 N N . LEU B 1 46 ? -0.566 -21.812 -1.892 1 96.5 46 LEU B N 1
ATOM 1516 C CA . LEU B 1 46 ? -0.203 -20.469 -2.326 1 96.5 46 LEU B CA 1
ATOM 1517 C C . LEU B 1 46 ? -1.231 -19.438 -1.854 1 96.5 46 LEU B C 1
ATOM 1519 O O . LEU B 1 46 ? -0.882 -18.297 -1.541 1 96.5 46 LEU B O 1
ATOM 1523 N N . LEU B 1 47 ? -2.529 -19.844 -1.801 1 95.69 47 LEU B N 1
ATOM 1524 C CA . LEU B 1 47 ? -3.568 -18.984 -1.243 1 95.69 47 LEU B CA 1
ATOM 1525 C C . LEU B 1 47 ? -3.271 -18.656 0.215 1 95.69 47 LEU B C 1
ATOM 1527 O O . LEU B 1 47 ? -3.287 -17.484 0.602 1 95.69 47 LEU B O 1
ATOM 1531 N N . TYR B 1 48 ? -2.969 -19.688 0.933 1 94.69 48 TYR B N 1
ATOM 1532 C CA . TYR B 1 48 ? -2.652 -19.516 2.346 1 94.69 48 TYR B CA 1
ATOM 1533 C C . TYR B 1 48 ? -1.438 -18.625 2.525 1 94.69 48 TYR B C 1
ATOM 1535 O O . TYR B 1 48 ? -1.466 -17.688 3.328 1 94.69 48 TYR B O 1
ATOM 1543 N N . GLU B 1 49 ? -0.367 -18.859 1.794 1 94.75 49 GLU B N 1
ATOM 1544 C CA . GLU B 1 49 ? 0.882 -18.109 1.909 1 94.75 49 GLU B CA 1
ATOM 1545 C C . GLU B 1 49 ? 0.691 -16.656 1.51 1 94.75 49 GLU B C 1
ATOM 1547 O O . GLU B 1 49 ? 1.354 -15.766 2.049 1 94.75 49 GLU B O 1
ATOM 1552 N N . SER B 1 50 ? -0.199 -16.391 0.569 1 95.38 50 SER B N 1
ATOM 1553 C CA . SER B 1 50 ? -0.503 -15.031 0.12 1 95.38 50 SER B CA 1
ATOM 1554 C C . SER B 1 50 ? -1.216 -14.234 1.208 1 95.38 50 SER B C 1
ATOM 1556 O O . SER B 1 50 ? -0.989 -13.031 1.354 1 95.38 50 SER B O 1
ATOM 1558 N N . ARG B 1 51 ? -1.958 -14.961 2.064 1 91.44 51 ARG B N 1
ATOM 1559 C CA . ARG B 1 51 ? -2.773 -14.305 3.082 1 91.44 51 ARG B CA 1
ATOM 1560 C C . ARG B 1 51 ? -1.988 -14.117 4.375 1 91.44 51 ARG B C 1
ATOM 1562 O O . ARG B 1 51 ? -2.367 -13.305 5.223 1 91.44 51 ARG B O 1
ATOM 1569 N N . LYS B 1 52 ? -0.882 -14.789 4.543 1 91.44 52 LYS B N 1
ATOM 1570 C CA . LYS B 1 52 ? -0.171 -14.789 5.816 1 91.44 52 LYS B CA 1
ATOM 1571 C C . LYS B 1 52 ? 1.171 -14.07 5.695 1 91.44 52 LYS B C 1
ATOM 1573 O O . LYS B 1 52 ? 2.166 -14.508 6.277 1 91.44 52 LYS B O 1
ATOM 1578 N N . ARG B 1 53 ? 1.144 -13.031 5.035 1 91.19 53 ARG B N 1
ATOM 1579 C CA . ARG B 1 53 ? 2.355 -12.234 4.887 1 91.19 53 ARG B CA 1
ATOM 1580 C C . ARG B 1 53 ? 2.598 -11.375 6.129 1 91.19 53 ARG B C 1
ATOM 1582 O O . ARG B 1 53 ? 1.653 -11 6.824 1 91.19 53 ARG B O 1
ATOM 1589 N N . GLY B 1 54 ? 3.873 -11.117 6.27 1 82.19 54 GLY B N 1
ATOM 1590 C CA . GLY B 1 54 ? 4.285 -10.422 7.477 1 82.19 54 GLY B CA 1
ATOM 1591 C C . GLY B 1 54 ? 3.992 -8.93 7.43 1 82.19 54 GLY B C 1
ATOM 1592 O O . GLY B 1 54 ? 3.863 -8.289 8.469 1 82.19 54 GLY B O 1
ATOM 1593 N N . ASN B 1 55 ? 4.016 -8.383 6.23 1 85.94 55 ASN B N 1
ATOM 1594 C CA . ASN B 1 55 ? 3.711 -6.957 6.137 1 85.94 55 ASN B CA 1
ATOM 1595 C C . ASN B 1 55 ? 2.309 -6.723 5.582 1 85.94 55 ASN B C 1
ATOM 1597 O O . ASN B 1 55 ? 1.827 -7.492 4.75 1 85.94 55 ASN B O 1
ATOM 1601 N N . LEU B 1 56 ? 1.688 -5.77 6.051 1 85.75 56 LEU B N 1
ATOM 1602 C CA . LEU B 1 56 ? 0.281 -5.492 5.789 1 85.75 56 LEU B CA 1
ATOM 1603 C C . LEU B 1 56 ? 0.048 -5.211 4.309 1 85.75 56 LEU B C 1
ATOM 1605 O O . LEU B 1 56 ? -0.873 -5.766 3.705 1 85.75 56 LEU B O 1
ATOM 1609 N N . GLU B 1 57 ? 0.855 -4.398 3.699 1 85.06 57 GLU B N 1
ATOM 1610 C CA . GLU B 1 57 ? 0.699 -3.953 2.318 1 85.06 57 GLU B CA 1
ATOM 1611 C C . GLU B 1 57 ? 0.717 -5.133 1.352 1 85.06 57 GLU B C 1
ATOM 1613 O O . GLU B 1 57 ? -0.16 -5.254 0.493 1 85.06 57 GLU B O 1
ATOM 1618 N N . ASN B 1 58 ? 1.758 -5.977 1.505 1 91.31 58 ASN B N 1
ATOM 1619 C CA . ASN B 1 58 ? 1.817 -7.168 0.664 1 91.31 58 ASN B CA 1
ATOM 1620 C C . ASN B 1 58 ? 0.655 -8.117 0.948 1 91.31 58 ASN B C 1
ATOM 1622 O O . ASN B 1 58 ? 0.128 -8.75 0.034 1 91.31 58 ASN B O 1
ATOM 1626 N N . GLY B 1 59 ? 0.278 -8.188 2.18 1 92.38 59 GLY B N 1
ATOM 1627 C CA . GLY B 1 59 ? -0.856 -9.023 2.531 1 92.38 59 GLY B CA 1
ATOM 1628 C C . GLY B 1 59 ? -2.133 -8.633 1.809 1 92.38 59 GLY B C 1
ATOM 1629 O O . GLY B 1 59 ? -2.846 -9.5 1.289 1 92.38 59 GLY B O 1
ATOM 1630 N N . ILE B 1 60 ? -2.352 -7.43 1.738 1 91.38 60 ILE B N 1
ATOM 1631 C CA . ILE B 1 60 ? -3.561 -6.934 1.092 1 91.38 60 ILE B CA 1
ATOM 1632 C C . ILE B 1 60 ? -3.496 -7.211 -0.408 1 91.38 60 ILE B C 1
ATOM 1634 O O . ILE B 1 60 ? -4.438 -7.766 -0.983 1 91.38 60 ILE B O 1
ATOM 1638 N N . ILE B 1 61 ? -2.408 -6.836 -1.017 1 93.25 61 ILE B N 1
ATOM 1639 C CA . ILE B 1 61 ? -2.273 -6.949 -2.465 1 93.25 61 ILE B CA 1
ATOM 1640 C C . ILE B 1 61 ? -2.256 -8.422 -2.869 1 93.25 61 ILE B C 1
ATOM 1642 O O . ILE B 1 61 ? -2.963 -8.82 -3.797 1 93.25 61 ILE B O 1
ATOM 1646 N N . LEU B 1 62 ? -1.493 -9.266 -2.197 1 95.75 62 LEU B N 1
ATOM 1647 C CA . LEU B 1 62 ? -1.366 -10.672 -2.564 1 95.75 62 LEU B CA 1
ATOM 1648 C C . LEU B 1 62 ? -2.646 -11.438 -2.244 1 95.75 62 LEU B C 1
ATOM 1650 O O . LEU B 1 62 ? -3.025 -12.359 -2.971 1 95.75 62 LEU B O 1
ATOM 1654 N N . SER B 1 63 ? -3.301 -11.047 -1.196 1 95.12 63 SER B N 1
ATOM 1655 C CA . SER B 1 63 ? -4.562 -11.695 -0.856 1 95.12 63 SER B CA 1
ATOM 1656 C C . SER B 1 63 ? -5.602 -11.492 -1.955 1 95.12 63 SER B C 1
ATOM 1658 O O . SER B 1 63 ? -6.219 -12.453 -2.418 1 95.12 63 SER B O 1
ATOM 1660 N N . SER B 1 64 ? -5.75 -10.219 -2.346 1 94.44 64 SER B N 1
ATOM 1661 C CA . SER B 1 64 ? -6.734 -9.93 -3.381 1 94.44 64 SER B CA 1
ATOM 1662 C C . SER B 1 64 ? -6.328 -10.547 -4.719 1 94.44 64 SER B C 1
ATOM 1664 O O . SER B 1 64 ? -7.176 -11.047 -5.457 1 94.44 64 SER B O 1
ATOM 1666 N N . PHE B 1 65 ? -5.043 -10.516 -5.008 1 97.25 65 PHE B N 1
ATOM 1667 C CA . PHE B 1 65 ? -4.527 -11.117 -6.23 1 97.25 65 PHE B CA 1
ATOM 1668 C C . PHE B 1 65 ? -4.801 -12.617 -6.246 1 97.25 65 PHE B C 1
ATOM 1670 O O . PHE B 1 65 ? -5.285 -13.156 -7.246 1 97.25 65 PHE B O 1
ATOM 1677 N N . ALA B 1 66 ? -4.473 -13.281 -5.172 1 96.94 66 ALA B N 1
ATOM 1678 C CA . ALA B 1 66 ? -4.656 -14.727 -5.062 1 96.94 66 ALA B CA 1
ATOM 1679 C C . ALA B 1 66 ? -6.129 -15.109 -5.211 1 96.94 66 ALA B C 1
ATOM 1681 O O . ALA B 1 66 ? -6.465 -16.031 -5.945 1 96.94 66 ALA B O 1
ATOM 1682 N N . ASP B 1 67 ? -6.977 -14.383 -4.605 1 94.62 67 ASP B N 1
ATOM 1683 C CA . ASP B 1 67 ? -8.414 -14.641 -4.688 1 94.62 67 ASP B CA 1
ATOM 1684 C C . ASP B 1 67 ? -8.906 -14.562 -6.129 1 94.62 67 ASP B C 1
ATOM 1686 O O . ASP B 1 67 ? -9.758 -15.352 -6.543 1 94.62 67 ASP B O 1
ATOM 1690 N N . LYS B 1 68 ? -8.344 -13.727 -6.785 1 95.19 68 LYS B N 1
ATOM 1691 C CA . LYS B 1 68 ? -8.852 -13.43 -8.125 1 95.19 68 LYS B CA 1
ATOM 1692 C C . LYS B 1 68 ? -8.25 -14.375 -9.156 1 95.19 68 LYS B C 1
ATOM 1694 O O . LYS B 1 68 ? -8.938 -14.797 -10.094 1 95.19 68 LYS B O 1
ATOM 1699 N N . TYR B 1 69 ? -7.012 -14.758 -8.969 1 97.25 69 TYR B N 1
ATOM 1700 C CA . TYR B 1 69 ? -6.336 -15.305 -10.141 1 97.25 69 TYR B CA 1
ATOM 1701 C C . TYR B 1 69 ? -5.902 -16.75 -9.898 1 97.25 69 TYR B C 1
ATOM 1703 O O . TYR B 1 69 ? -5.773 -17.531 -10.844 1 97.25 69 TYR B O 1
ATOM 1711 N N . LEU B 1 70 ? -5.617 -17.172 -8.719 1 97.12 70 LEU B N 1
ATOM 1712 C CA . LEU B 1 70 ? -5.023 -18.484 -8.484 1 97.12 70 LEU B CA 1
ATOM 1713 C C . LEU B 1 70 ? -5.918 -19.594 -9.023 1 97.12 70 LEU B C 1
ATOM 1715 O O . LEU B 1 70 ? -5.426 -20.594 -9.547 1 97.12 70 LEU B O 1
ATOM 1719 N N . GLY B 1 71 ? -7.176 -19.422 -8.906 1 96.38 71 GLY B N 1
ATOM 1720 C CA . GLY B 1 71 ? -8.125 -20.438 -9.297 1 96.38 71 GLY B CA 1
ATOM 1721 C C . GLY B 1 71 ? -8.047 -20.781 -10.773 1 96.38 71 GLY B C 1
ATOM 1722 O O . GLY B 1 71 ? -8.438 -21.891 -11.188 1 96.38 71 GLY B O 1
ATOM 1723 N N . THR B 1 72 ? -7.535 -19.906 -11.57 1 96.62 72 THR B N 1
ATOM 1724 C CA . THR B 1 72 ? -7.551 -20.109 -13.008 1 96.62 72 THR B CA 1
ATOM 1725 C C . THR B 1 72 ? -6.129 -20.188 -13.562 1 96.62 72 THR B C 1
ATOM 1727 O O . THR B 1 72 ? -5.934 -20.328 -14.766 1 96.62 72 THR B O 1
ATOM 1730 N N . MET B 1 73 ? -5.188 -20.125 -12.758 1 97.25 73 MET B N 1
ATOM 1731 C CA . MET B 1 73 ? -3.799 -20.156 -13.219 1 97.25 73 MET B CA 1
ATOM 1732 C C . MET B 1 73 ? -3.402 -21.562 -13.633 1 97.25 73 MET B C 1
ATOM 1734 O O . MET B 1 73 ? -3.822 -22.547 -13.016 1 97.25 73 MET B O 1
ATOM 1738 N N . THR B 1 74 ? -2.543 -21.594 -14.656 1 96.31 74 THR B N 1
ATOM 1739 C CA . THR B 1 74 ? -1.941 -22.859 -15.047 1 96.31 74 THR B CA 1
ATOM 1740 C C . THR B 1 74 ? -0.876 -23.281 -14.039 1 96.31 74 THR B C 1
ATOM 1742 O O . THR B 1 74 ? -0.465 -22.5 -13.188 1 96.31 74 THR B O 1
ATOM 1745 N N . MET B 1 75 ? -0.47 -24.547 -14.164 1 94.94 75 MET B N 1
ATOM 1746 C CA . MET B 1 75 ? 0.595 -25.031 -13.289 1 94.94 75 MET B CA 1
ATOM 1747 C C . MET B 1 75 ? 1.862 -24.203 -13.477 1 94.94 75 MET B C 1
ATOM 1749 O O . MET B 1 75 ? 2.561 -23.906 -12.5 1 94.94 75 MET B O 1
ATOM 1753 N N . GLU B 1 76 ? 2.15 -23.828 -14.672 1 95.94 76 GLU B N 1
ATOM 1754 C CA . GLU B 1 76 ? 3.324 -23 -14.961 1 95.94 76 GLU B CA 1
ATOM 1755 C C . GLU B 1 76 ? 3.229 -21.641 -14.281 1 95.94 76 GLU B C 1
ATOM 1757 O O . GLU B 1 76 ? 4.199 -21.172 -13.68 1 95.94 76 GLU B O 1
ATOM 1762 N N . GLN B 1 77 ? 2.039 -21.031 -14.336 1 97.12 77 GLN B N 1
ATOM 1763 C CA . GLN B 1 77 ? 1.814 -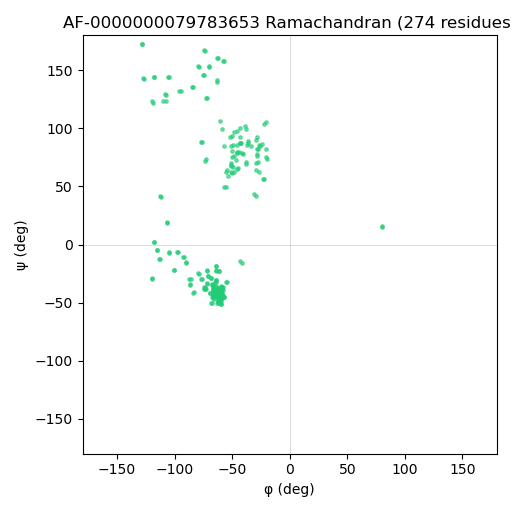19.75 -13.688 1 97.12 77 GLN B CA 1
ATOM 1764 C C . GLN B 1 77 ? 1.904 -19.875 -12.172 1 97.12 77 GLN B C 1
ATOM 1766 O O . GLN B 1 77 ? 2.451 -19 -11.5 1 97.12 77 GLN B O 1
ATOM 1771 N N . LEU B 1 78 ? 1.368 -20.953 -11.703 1 97.69 78 LEU B N 1
ATOM 1772 C CA . LEU B 1 78 ? 1.459 -21.203 -10.266 1 97.69 78 LEU B CA 1
ATOM 1773 C C . LEU B 1 78 ? 2.912 -21.344 -9.836 1 97.69 78 LEU B C 1
ATOM 1775 O O . LEU B 1 78 ? 3.293 -20.891 -8.758 1 97.69 78 LEU B O 1
ATOM 1779 N N . ASP B 1 79 ? 3.732 -21.984 -10.641 1 96.25 79 ASP B N 1
ATOM 1780 C CA . ASP B 1 79 ? 5.156 -22.125 -10.344 1 96.25 79 ASP B CA 1
ATOM 1781 C C . ASP B 1 79 ? 5.848 -20.766 -10.312 1 96.25 79 ASP B C 1
ATOM 1783 O O . ASP B 1 79 ? 6.684 -20.5 -9.445 1 96.25 79 ASP B O 1
ATOM 1787 N N . LYS B 1 80 ? 5.461 -19.922 -11.266 1 97.06 80 LYS B N 1
ATOM 1788 C CA . LYS B 1 80 ? 6.031 -18.578 -11.312 1 97.06 80 LYS B CA 1
ATOM 1789 C C . LYS B 1 80 ? 5.617 -17.766 -10.086 1 97.06 80 LYS B C 1
ATOM 1791 O O . LYS B 1 80 ? 6.434 -17.047 -9.516 1 97.06 80 LYS B O 1
ATOM 1796 N N . TYR B 1 81 ? 4.391 -17.938 -9.719 1 98 81 TYR B N 1
ATOM 1797 C CA . TYR B 1 81 ? 3.895 -17.25 -8.531 1 98 81 TYR B CA 1
ATOM 1798 C C . TYR B 1 81 ? 4.594 -17.75 -7.277 1 98 81 TYR B C 1
ATOM 1800 O O . TYR B 1 81 ? 4.992 -16.969 -6.418 1 98 81 TYR B O 1
ATOM 1808 N N . ASP B 1 82 ? 4.746 -19.031 -7.227 1 97.19 82 ASP B N 1
ATOM 1809 C CA . ASP B 1 82 ? 5.449 -19.656 -6.113 1 97.19 82 ASP B CA 1
ATOM 1810 C C . ASP B 1 82 ? 6.883 -19.141 -6.008 1 97.19 82 ASP B C 1
ATOM 1812 O O . ASP B 1 82 ? 7.328 -18.75 -4.926 1 97.19 82 ASP B O 1
ATOM 1816 N N . HIS B 1 83 ? 7.492 -19.125 -7.109 1 96.31 83 HIS B N 1
ATOM 1817 C CA . HIS B 1 83 ? 8.852 -18.594 -7.145 1 96.31 83 HIS B CA 1
ATOM 1818 C C . HIS B 1 83 ? 8.891 -17.141 -6.684 1 96.31 83 HIS B C 1
ATOM 1820 O O . HIS B 1 83 ? 9.734 -16.75 -5.875 1 96.31 83 HIS B O 1
ATOM 1826 N N . LEU B 1 84 ? 7.98 -16.344 -7.121 1 96.44 84 LEU B N 1
ATOM 1827 C CA . LEU B 1 84 ? 7.902 -14.93 -6.816 1 96.44 84 LEU B CA 1
ATOM 1828 C C . LEU B 1 84 ? 7.746 -14.695 -5.316 1 96.44 84 LEU B C 1
ATOM 1830 O O . LEU B 1 84 ? 8.5 -13.922 -4.719 1 96.44 84 LEU B O 1
ATOM 1834 N N . ILE B 1 85 ? 6.805 -15.375 -4.684 1 96.06 85 ILE B N 1
ATOM 1835 C CA . ILE B 1 85 ? 6.438 -14.977 -3.33 1 96.06 85 ILE B CA 1
ATOM 1836 C C . ILE B 1 85 ? 7.281 -15.758 -2.32 1 96.06 85 ILE B C 1
ATOM 1838 O O . ILE B 1 85 ? 7.367 -15.375 -1.15 1 96.06 85 ILE B O 1
ATOM 1842 N N . ASN B 1 86 ? 8.031 -16.812 -2.775 1 95.38 86 ASN B N 1
ATOM 1843 C CA . ASN B 1 86 ? 8.727 -17.656 -1.798 1 95.38 86 ASN B CA 1
ATOM 1844 C C . ASN B 1 86 ? 10.242 -17.547 -1.948 1 95.38 86 ASN B C 1
ATOM 1846 O O . ASN B 1 86 ? 10.984 -18.078 -1.121 1 95.38 86 ASN B O 1
ATOM 1850 N N . THR B 1 87 ? 10.742 -16.844 -2.926 1 94.88 87 THR B N 1
ATOM 1851 C CA . THR B 1 87 ? 12.188 -16.781 -3.084 1 94.88 87 THR B CA 1
ATOM 1852 C C . THR B 1 87 ? 12.703 -15.367 -2.816 1 94.88 87 THR B C 1
ATOM 1854 O O . THR B 1 87 ? 13.906 -15.148 -2.727 1 94.88 87 THR B O 1
ATOM 1857 N N . ILE B 1 88 ? 11.812 -14.461 -2.758 1 91.31 88 ILE B N 1
ATOM 1858 C CA . ILE B 1 88 ? 12.227 -13.086 -2.484 1 91.31 88 ILE B CA 1
ATOM 1859 C C . ILE B 1 88 ? 12.859 -13 -1.098 1 91.31 88 ILE B C 1
ATOM 1861 O O . ILE B 1 88 ? 12.375 -13.633 -0.151 1 91.31 88 ILE B O 1
ATOM 1865 N N . GLU B 1 89 ? 13.875 -12.234 -0.973 1 87.94 89 GLU B N 1
ATOM 1866 C CA . GLU B 1 89 ? 14.602 -12.117 0.285 1 87.94 89 GLU B CA 1
ATOM 1867 C C . GLU B 1 89 ? 13.945 -11.109 1.221 1 87.94 89 GLU B C 1
ATOM 1869 O O . GLU B 1 89 ? 13.859 -11.344 2.43 1 87.94 89 GLU B O 1
ATOM 1874 N N . CYS B 1 90 ? 13.523 -10.023 0.652 1 87.81 90 CYS B N 1
ATOM 1875 C CA . CYS B 1 90 ? 12.891 -8.969 1.44 1 87.81 90 CYS B CA 1
ATOM 1876 C C . CYS B 1 90 ? 11.453 -8.734 0.987 1 87.81 90 CYS B C 1
ATOM 1878 O O . CYS B 1 90 ? 11.219 -8.359 -0.164 1 87.81 90 CYS B O 1
ATOM 1880 N N . ASP B 1 91 ? 10.562 -8.883 1.905 1 86.38 91 ASP B N 1
ATOM 1881 C CA . ASP B 1 91 ? 9.148 -8.742 1.587 1 86.38 91 ASP B CA 1
ATOM 1882 C C . ASP B 1 91 ? 8.859 -7.402 0.913 1 86.38 91 ASP B C 1
ATOM 1884 O O . ASP B 1 91 ? 8.016 -7.32 0.016 1 86.38 91 ASP B O 1
ATOM 1888 N N . TRP B 1 92 ? 9.594 -6.387 1.261 1 85.38 92 TRP B N 1
ATOM 1889 C CA . TRP B 1 92 ? 9.336 -5.062 0.705 1 85.38 92 TRP B CA 1
ATOM 1890 C C . TRP B 1 92 ? 9.75 -5 -0.762 1 85.38 92 TRP B C 1
ATOM 1892 O O . TRP B 1 92 ? 9.219 -4.191 -1.528 1 85.38 92 TRP B O 1
ATOM 1902 N N . ASP B 1 93 ? 10.664 -5.895 -1.208 1 90.44 93 ASP B N 1
ATOM 1903 C CA . ASP B 1 93 ? 11.016 -5.957 -2.623 1 90.44 93 ASP B CA 1
ATOM 1904 C C . ASP B 1 93 ? 9.789 -6.254 -3.48 1 90.44 93 ASP B C 1
ATOM 1906 O O . ASP B 1 93 ? 9.578 -5.621 -4.52 1 90.44 93 ASP B O 1
ATOM 1910 N N . LEU B 1 94 ? 9.062 -7.145 -2.986 1 92.81 94 LEU B N 1
ATOM 1911 C CA . LEU B 1 94 ? 7.852 -7.508 -3.719 1 92.81 94 LEU B CA 1
ATOM 1912 C C . LEU B 1 94 ? 6.926 -6.305 -3.877 1 92.81 94 LEU B C 1
ATOM 1914 O O . LEU B 1 94 ? 6.383 -6.074 -4.957 1 92.81 94 LEU B O 1
ATOM 1918 N N . PHE B 1 95 ? 6.852 -5.621 -2.83 1 89.56 95 PHE B N 1
ATOM 1919 C CA . PHE B 1 95 ? 5.992 -4.445 -2.871 1 89.56 95 PHE B CA 1
ATOM 1920 C C . PHE B 1 95 ? 6.504 -3.438 -3.893 1 89.56 95 PHE B C 1
ATOM 1922 O O . PHE B 1 95 ? 5.734 -2.924 -4.707 1 89.56 95 PHE B O 1
ATOM 1929 N N . TYR B 1 96 ? 7.766 -3.227 -3.926 1 88.12 96 TYR B N 1
ATOM 1930 C CA . TYR B 1 96 ? 8.359 -2.26 -4.844 1 88.12 96 TYR B CA 1
ATOM 1931 C C . TYR B 1 96 ? 8.211 -2.713 -6.289 1 88.12 96 TYR B C 1
ATOM 1933 O O . TYR B 1 96 ? 7.957 -1.896 -7.18 1 88.12 96 TYR B O 1
ATOM 1941 N N . TRP B 1 97 ? 8.289 -3.955 -6.457 1 93.19 97 TRP B N 1
ATOM 1942 C CA . TRP B 1 97 ? 8.141 -4.477 -7.809 1 93.19 97 TRP B CA 1
ATOM 1943 C C . TRP B 1 97 ? 6.684 -4.422 -8.258 1 93.19 97 TRP B C 1
ATOM 1945 O O . TRP B 1 97 ? 6.395 -4.074 -9.406 1 93.19 97 TRP B O 1
ATOM 1955 N N . SER B 1 98 ? 5.758 -4.707 -7.344 1 92.5 98 SER B N 1
ATOM 1956 C CA . SER B 1 98 ? 4.34 -4.781 -7.684 1 92.5 98 SER B CA 1
ATOM 1957 C C . SER B 1 98 ? 3.771 -3.396 -7.98 1 92.5 98 SER B C 1
ATOM 1959 O O . SER B 1 98 ? 2.844 -3.262 -8.781 1 92.5 98 SER B O 1
ATOM 1961 N N . THR B 1 99 ? 4.375 -2.357 -7.391 1 87.25 99 THR B N 1
ATOM 1962 C CA . THR B 1 99 ? 3.885 -0.997 -7.59 1 87.25 99 THR B CA 1
ATOM 1963 C C . THR B 1 99 ? 4.684 -0.287 -8.68 1 87.25 99 THR B C 1
ATOM 1965 O O . THR B 1 99 ? 4.34 0.823 -9.086 1 87.25 99 THR B O 1
ATOM 1968 N N . GLY B 1 100 ? 5.754 -0.947 -9.156 1 82.62 100 GLY B N 1
ATOM 1969 C CA . GLY B 1 100 ? 6.566 -0.394 -10.234 1 82.62 100 GLY B CA 1
ATOM 1970 C C . GLY B 1 100 ? 7.555 0.651 -9.758 1 82.62 100 GLY B C 1
ATOM 1971 O O . GLY B 1 100 ? 8.055 1.453 -10.547 1 82.62 100 GLY B O 1
ATOM 1972 N N . GLU B 1 101 ? 7.801 0.731 -8.523 1 82.38 101 GLU B N 1
ATOM 1973 C CA . GLU B 1 101 ? 8.727 1.716 -7.98 1 82.38 101 GLU B CA 1
ATOM 1974 C C . GLU B 1 101 ? 10.172 1.338 -8.281 1 82.38 101 GLU B C 1
ATOM 1976 O O . GLU B 1 101 ? 11.023 2.211 -8.461 1 82.38 101 GLU B O 1
ATOM 1981 N N . LYS B 1 102 ? 10.43 0.056 -8.242 1 86.69 102 LYS B N 1
ATOM 1982 C CA . LYS B 1 102 ? 11.75 -0.476 -8.547 1 86.69 102 LYS B CA 1
ATOM 1983 C C . LYS B 1 102 ? 11.68 -1.572 -9.602 1 86.69 102 LYS B C 1
ATOM 1985 O O . LYS B 1 102 ? 10.742 -2.371 -9.609 1 86.69 102 LYS B O 1
ATOM 1990 N N . GLU B 1 103 ? 12.641 -1.572 -10.398 1 92.94 103 GLU B N 1
ATOM 1991 C CA . GLU B 1 103 ? 12.703 -2.623 -11.406 1 92.94 103 GLU B CA 1
ATOM 1992 C C . GLU B 1 103 ? 13.086 -3.965 -10.789 1 92.94 103 GLU B C 1
ATOM 1994 O O . GLU B 1 103 ? 14.062 -4.055 -10.047 1 92.94 103 GLU B O 1
ATOM 1999 N N . PRO B 1 104 ? 12.266 -4.922 -11.055 1 95.25 104 PRO B N 1
ATOM 2000 C CA . PRO B 1 104 ? 12.617 -6.234 -10.516 1 95.25 104 PRO B CA 1
ATOM 2001 C C . PRO B 1 104 ? 13.836 -6.848 -11.203 1 95.25 104 PRO B C 1
ATOM 2003 O O . PRO B 1 104 ? 14.125 -6.523 -12.359 1 95.25 104 PRO B O 1
ATOM 2006 N N . PRO B 1 105 ? 14.594 -7.699 -10.562 1 95.5 105 PRO B N 1
ATOM 2007 C CA . PRO B 1 105 ? 15.602 -8.516 -11.242 1 95.5 105 PRO B CA 1
ATOM 2008 C C . PRO B 1 105 ? 15.016 -9.375 -12.359 1 95.5 105 PRO B C 1
ATOM 2010 O O . PRO B 1 105 ? 13.828 -9.719 -12.32 1 95.5 105 PRO B O 1
ATOM 2013 N N . GLU B 1 106 ? 15.789 -9.781 -13.258 1 95.62 106 GLU B N 1
ATOM 2014 C CA . GLU B 1 106 ? 15.367 -10.508 -14.453 1 95.62 106 GLU B CA 1
ATOM 2015 C C . GLU B 1 106 ? 14.641 -11.797 -14.086 1 95.62 106 GLU B C 1
ATOM 2017 O O . GLU B 1 106 ? 13.648 -12.156 -14.734 1 95.62 106 GLU B O 1
ATOM 2022 N N . GLU B 1 107 ? 15.102 -12.43 -13.109 1 94.94 107 GLU B N 1
ATOM 2023 C CA . GLU B 1 107 ? 14.562 -13.734 -12.742 1 94.94 107 GLU B CA 1
ATOM 2024 C C . GLU B 1 107 ? 13.102 -13.617 -12.312 1 94.94 107 GLU B C 1
ATOM 2026 O O . GLU B 1 107 ? 12.359 -14.609 -12.352 1 94.94 107 GLU B O 1
ATOM 2031 N N . TYR B 1 108 ? 12.617 -12.414 -11.953 1 96.38 108 TYR B N 1
ATOM 2032 C CA . TYR B 1 108 ? 11.266 -12.234 -11.445 1 96.38 108 TYR B CA 1
ATOM 2033 C C . TYR B 1 108 ? 10.367 -11.602 -12.508 1 96.38 108 TYR B C 1
ATOM 2035 O O . TYR B 1 108 ? 9.164 -11.453 -12.305 1 96.38 108 TYR B O 1
ATOM 2043 N N . LYS B 1 109 ? 10.992 -11.219 -13.578 1 96.12 109 LYS B N 1
ATOM 2044 C CA . LYS B 1 109 ? 10.227 -10.602 -14.656 1 96.12 109 LYS B CA 1
ATOM 2045 C C . LYS B 1 109 ? 9.461 -11.656 -15.453 1 96.12 109 LYS B C 1
ATOM 2047 O O . LYS B 1 109 ? 9.945 -12.141 -16.484 1 96.12 109 LYS B O 1
ATOM 2052 N N . THR B 1 110 ? 8.312 -11.938 -15.031 1 97.56 110 THR B N 1
ATOM 2053 C CA . THR B 1 110 ? 7.457 -12.938 -15.656 1 97.56 110 THR B CA 1
ATOM 2054 C C . THR B 1 110 ? 6.078 -12.359 -15.953 1 97.56 110 THR B C 1
ATOM 2056 O O . THR B 1 110 ? 5.773 -11.234 -15.555 1 97.56 110 THR B O 1
ATOM 2059 N N . ASP B 1 111 ? 5.262 -13.125 -16.656 1 97.75 111 ASP B N 1
ATOM 2060 C CA . ASP B 1 111 ? 3.889 -12.711 -16.922 1 97.75 111 ASP B CA 1
ATOM 2061 C C . ASP B 1 111 ? 3.084 -12.609 -15.625 1 97.75 111 ASP B C 1
ATOM 2063 O O . ASP B 1 111 ? 2.158 -11.805 -15.523 1 97.75 111 ASP B O 1
ATOM 2067 N N . VAL B 1 112 ? 3.41 -13.406 -14.641 1 98.06 112 VAL B N 1
ATOM 2068 C CA . VAL B 1 112 ? 2.684 -13.398 -13.375 1 98.06 112 VAL B CA 1
ATOM 2069 C C . VAL B 1 112 ? 2.969 -12.102 -12.625 1 98.06 112 VAL B C 1
ATOM 2071 O O . VAL B 1 112 ? 2.062 -11.5 -12.039 1 98.06 112 VAL B O 1
ATOM 2074 N N . LEU B 1 113 ? 4.223 -11.672 -12.633 1 97.62 113 LEU B N 1
ATOM 2075 C CA . LEU B 1 113 ? 4.512 -10.383 -12.023 1 97.62 113 LEU B CA 1
ATOM 2076 C C . LEU B 1 113 ? 3.779 -9.258 -12.75 1 97.62 113 LEU B C 1
ATOM 2078 O O . LEU B 1 113 ? 3.285 -8.32 -12.117 1 97.62 113 LEU B O 1
ATOM 2082 N N . ASP B 1 114 ? 3.736 -9.367 -14.07 1 97.25 114 ASP B N 1
ATOM 2083 C CA . ASP B 1 114 ? 2.98 -8.383 -14.836 1 97.25 114 ASP B CA 1
ATOM 2084 C C . ASP B 1 114 ? 1.52 -8.344 -14.398 1 97.25 114 ASP B C 1
ATOM 2086 O O . ASP B 1 114 ? 0.942 -7.27 -14.234 1 97.25 114 ASP B O 1
ATOM 2090 N N . MET B 1 115 ? 0.964 -9.508 -14.234 1 97.81 115 MET B N 1
ATOM 2091 C CA . MET B 1 115 ? -0.413 -9.625 -13.766 1 97.81 115 MET B CA 1
ATOM 2092 C C . MET B 1 115 ? -0.573 -8.984 -12.391 1 97.81 115 MET B C 1
ATOM 2094 O O . MET B 1 115 ? -1.542 -8.258 -12.148 1 97.81 115 MET B O 1
ATOM 2098 N N . LEU B 1 116 ? 0.384 -9.234 -11.555 1 97.38 116 LEU B N 1
ATOM 2099 C CA . LEU B 1 116 ? 0.34 -8.688 -10.195 1 97.38 116 LEU B CA 1
ATOM 2100 C C . LEU B 1 116 ? 0.429 -7.164 -10.219 1 97.38 116 LEU B C 1
ATOM 2102 O O . LEU B 1 116 ? -0.299 -6.484 -9.492 1 97.38 116 LEU B O 1
ATOM 2106 N N . GLN B 1 117 ? 1.303 -6.613 -11.008 1 96.12 117 GLN B N 1
ATOM 2107 C CA . GLN B 1 117 ? 1.449 -5.168 -11.141 1 96.12 117 GLN B CA 1
ATOM 2108 C C . GLN B 1 117 ? 0.151 -4.527 -11.625 1 96.12 117 GLN B C 1
ATOM 2110 O O . GLN B 1 117 ? -0.281 -3.506 -11.086 1 96.12 117 GLN B O 1
ATOM 2115 N N . HIS B 1 118 ? -0.455 -5.148 -12.633 1 96.62 118 HIS B N 1
ATOM 2116 C CA . HIS B 1 118 ? -1.728 -4.652 -13.141 1 96.62 118 HIS B CA 1
ATOM 2117 C C . HIS B 1 118 ? -2.816 -4.723 -12.078 1 96.62 118 HIS B C 1
ATOM 2119 O O . HIS B 1 118 ? -3.594 -3.781 -11.914 1 96.62 118 HIS B O 1
ATOM 2125 N N . HIS B 1 119 ? -2.822 -5.797 -11.406 1 96.94 119 HIS B N 1
ATOM 2126 C CA . HIS B 1 119 ? -3.799 -5.98 -10.336 1 96.94 119 HIS B CA 1
ATOM 2127 C C . HIS B 1 119 ? -3.625 -4.93 -9.242 1 96.94 119 HIS B C 1
ATOM 2129 O O . HIS B 1 119 ? -4.602 -4.324 -8.805 1 96.94 119 HIS B O 1
ATOM 2135 N N . ALA B 1 120 ? -2.383 -4.734 -8.797 1 93.88 120 ALA B N 1
ATOM 2136 C CA . ALA B 1 120 ? -2.09 -3.779 -7.734 1 93.88 120 ALA B CA 1
ATOM 2137 C C . ALA B 1 120 ? -2.551 -2.373 -8.117 1 93.88 120 ALA B C 1
ATOM 2139 O O . ALA B 1 120 ? -3.15 -1.669 -7.301 1 93.88 120 ALA B O 1
ATOM 2140 N N . LYS B 1 121 ? -2.25 -1.994 -9.305 1 91.81 121 LYS B N 1
ATOM 2141 C CA . LYS B 1 121 ? -2.645 -0.676 -9.789 1 91.81 121 LYS B CA 1
ATOM 2142 C C . LYS B 1 121 ? -4.164 -0.526 -9.805 1 91.81 121 LYS B C 1
ATOM 2144 O O . LYS B 1 121 ? -4.695 0.483 -9.336 1 91.81 121 LYS B O 1
ATOM 2149 N N . ASN B 1 122 ? -4.871 -1.503 -10.32 1 93.19 122 ASN B N 1
ATOM 2150 C CA . ASN B 1 122 ? -6.328 -1.46 -10.406 1 93.19 122 ASN B CA 1
ATOM 2151 C C . ASN B 1 122 ? -6.973 -1.493 -9.023 1 93.19 122 ASN B C 1
ATOM 2153 O O . ASN B 1 122 ? -7.965 -0.805 -8.781 1 93.19 122 ASN B O 1
ATOM 2157 N N . TYR B 1 123 ? -6.469 -2.332 -8.258 1 89.62 123 TYR B N 1
ATOM 2158 C CA . TYR B 1 123 ? -6.977 -2.434 -6.895 1 89.62 123 TYR B CA 1
ATOM 2159 C C . TYR B 1 123 ? -6.836 -1.104 -6.164 1 89.62 123 TYR B C 1
ATOM 2161 O O . TYR B 1 123 ? -7.766 -0.656 -5.492 1 89.62 123 TYR B O 1
ATOM 2169 N N . GLY B 1 124 ? -5.695 -0.47 -6.262 1 87.81 124 GLY B N 1
ATOM 2170 C CA . GLY B 1 124 ? -5.48 0.84 -5.672 1 87.81 124 GLY B CA 1
ATOM 2171 C C . GLY B 1 124 ? -6.43 1.897 -6.195 1 87.81 124 GLY B C 1
ATOM 2172 O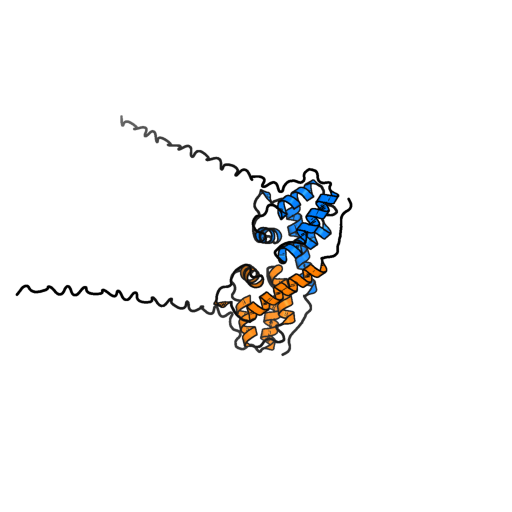 O . GLY B 1 124 ? -6.945 2.715 -5.43 1 87.81 124 GLY B O 1
ATOM 2173 N N . ARG B 1 125 ? -6.633 1.867 -7.402 1 89.75 125 ARG B N 1
ATOM 2174 C CA . ARG B 1 125 ? -7.551 2.824 -8.008 1 89.75 125 ARG B CA 1
ATOM 2175 C C . ARG B 1 125 ? -8.969 2.646 -7.469 1 89.75 125 ARG B C 1
ATOM 2177 O O . ARG B 1 125 ? -9.664 3.629 -7.215 1 89.75 125 ARG B O 1
ATOM 2184 N N . GLU B 1 126 ? -9.305 1.356 -7.375 1 89.94 126 GLU B N 1
ATOM 2185 C CA . GLU B 1 126 ? -10.633 1.072 -6.824 1 89.94 126 GLU B CA 1
ATOM 2186 C C . GLU B 1 126 ? -10.758 1.601 -5.398 1 89.94 126 GLU B C 1
ATOM 2188 O O . GLU B 1 126 ? -11.797 2.162 -5.035 1 89.94 126 GLU B O 1
ATOM 2193 N N . LEU B 1 127 ? -9.789 1.417 -4.672 1 87.94 127 LEU B N 1
ATOM 2194 C CA . LEU B 1 127 ? -9.797 1.892 -3.291 1 87.94 127 LEU B CA 1
ATOM 2195 C C . LEU B 1 127 ? -9.859 3.414 -3.24 1 87.94 127 LEU B C 1
ATOM 2197 O O . LEU B 1 127 ? -10.594 3.984 -2.43 1 87.94 127 LEU B O 1
ATOM 2201 N N . ARG B 1 128 ? -9.117 4.082 -4.027 1 86.81 128 ARG B N 1
ATOM 2202 C CA . ARG B 1 128 ? -9.094 5.539 -4.078 1 86.81 128 ARG B CA 1
ATOM 2203 C C . ARG B 1 128 ? -10.453 6.098 -4.496 1 86.81 128 ARG B C 1
ATOM 2205 O O . ARG B 1 128 ? -10.93 7.074 -3.914 1 86.81 128 ARG B O 1
ATOM 2212 N N . ASN B 1 129 ? -11.047 5.496 -5.469 1 87.19 129 ASN B N 1
ATOM 2213 C CA . ASN B 1 129 ? -12.336 5.945 -5.98 1 87.19 129 ASN B CA 1
ATOM 2214 C C . ASN B 1 129 ? -13.438 5.816 -4.926 1 87.19 129 ASN B C 1
ATOM 2216 O O . ASN B 1 129 ? -14.414 6.566 -4.945 1 87.19 129 ASN B O 1
ATOM 2220 N N . ARG B 1 130 ? -13.234 5.004 -4.016 1 83.75 130 ARG B N 1
ATOM 2221 C CA . ARG B 1 130 ? -14.219 4.797 -2.957 1 83.75 130 ARG B CA 1
ATOM 2222 C C . ARG B 1 130 ? -14.141 5.906 -1.913 1 83.75 130 ARG B C 1
ATOM 2224 O O . ARG B 1 130 ? -15.094 6.125 -1.162 1 83.75 130 ARG B O 1
ATOM 2231 N N . GLN B 1 131 ? -13.016 6.496 -1.799 1 82.06 131 GLN B N 1
ATOM 2232 C CA . GLN B 1 131 ? -12.805 7.512 -0.772 1 82.06 131 GLN B CA 1
ATOM 2233 C C . GLN B 1 131 ? -13.258 8.883 -1.254 1 82.06 131 GLN B C 1
ATOM 2235 O O . GLN B 1 131 ? -13.586 9.758 -0.445 1 82.06 131 GLN B O 1
ATOM 2240 N N . SER B 1 132 ? -13.195 9.18 -2.594 1 70.5 132 SER B N 1
ATOM 2241 C CA . SER B 1 132 ? -13.32 10.516 -3.166 1 70.5 132 SER B CA 1
ATOM 2242 C C . SER B 1 132 ? -14.758 11.008 -3.104 1 70.5 132 SER B C 1
ATOM 2244 O O . SER B 1 132 ? -15.68 10.328 -3.561 1 70.5 132 SER B O 1
ATOM 2246 N N . SER B 1 133 ? -15.289 11.391 -1.967 1 68.12 133 SER B N 1
ATOM 2247 C CA . SER B 1 133 ? -16.484 12.227 -1.964 1 68.12 133 SER B CA 1
ATOM 2248 C C . SER B 1 133 ? -16.172 13.648 -1.538 1 68.12 133 SER B C 1
ATOM 2250 O O . SER B 1 133 ? -15.266 13.875 -0.731 1 68.12 133 SER B O 1
ATOM 2252 N N . ALA B 1 134 ? -16.625 14.664 -2.34 1 64.81 134 ALA B N 1
ATOM 2253 C CA . ALA B 1 134 ? -16.391 16.094 -2.125 1 64.81 134 ALA B CA 1
ATOM 2254 C C . ALA B 1 134 ? -16.781 16.5 -0.705 1 64.81 134 ALA B C 1
ATOM 2256 O O . ALA B 1 134 ? -17.938 16.375 -0.31 1 64.81 134 ALA B O 1
ATOM 2257 N N . LYS B 1 135 ? -15.852 16.484 0.218 1 77.25 135 LYS B N 1
ATOM 2258 C CA . LYS B 1 135 ? -16.047 17.062 1.544 1 77.25 135 LYS B CA 1
ATOM 2259 C C . LYS B 1 135 ? -15.25 18.359 1.707 1 77.25 135 LYS B C 1
ATOM 2261 O O . LYS B 1 135 ? -14.117 18.453 1.222 1 77.25 135 LYS B O 1
ATOM 2266 N N . TYR B 1 136 ? -15.969 19.438 2.043 1 84.31 136 TYR B N 1
ATOM 2267 C CA . TYR B 1 136 ? -15.273 20.703 2.332 1 84.31 136 TYR B CA 1
ATOM 2268 C C . TYR B 1 136 ? -15.531 21.141 3.768 1 84.31 136 TYR B C 1
ATOM 2270 O O . TYR B 1 136 ? -16.641 20.969 4.293 1 84.31 136 TYR B O 1
ATOM 2278 N N . PHE B 1 137 ? -14.469 21.734 4.336 1 88.06 137 PHE B N 1
ATOM 2279 C CA . PHE B 1 137 ? -14.562 22.25 5.699 1 88.06 137 PHE B CA 1
ATOM 2280 C C . PHE B 1 137 ? -14.922 23.719 5.711 1 88.06 137 PHE B C 1
ATOM 2282 O O . PHE B 1 137 ? -14.406 24.5 4.902 1 88.06 137 PHE B O 1
ATOM 2289 N N . THR B 1 138 ? -15.859 24.125 6.496 1 86.5 138 THR B N 1
ATOM 2290 C CA . THR B 1 138 ? -16.312 25.5 6.578 1 86.5 138 THR B CA 1
ATOM 2291 C C . THR B 1 138 ? -15.703 26.188 7.801 1 86.5 138 THR B C 1
ATOM 2293 O O . THR B 1 138 ? -15.766 27.422 7.922 1 86.5 138 THR B O 1
ATOM 2296 N N . GLN B 1 139 ? -15.32 25.422 8.695 1 81.62 139 GLN B N 1
ATOM 2297 C CA . GLN B 1 139 ? -14.664 25.953 9.883 1 81.62 139 GLN B CA 1
ATOM 2298 C C . GLN B 1 139 ? -13.391 25.172 10.203 1 81.62 139 GLN B C 1
ATOM 2300 O O . GLN B 1 139 ? -13.273 24 9.859 1 81.62 139 GLN B O 1
#

InterPro domains:
  IPR005631 Flavinator of succinate dehydrogenase [PF03937] (44-119)
  IPR028882 Succinate dehydrogenase assembly factor 2, mitochondrial [MF_03057] (21-132)
  IPR036714 Flavinator of succinate dehydrogenase superfamily [G3DSA:1.10.150.250] (29-126)
  IPR036714 Flavinator of succinate dehydrogenase superfamily [SSF109910] (37-118)

Solvent-accessible surface area (backbone atoms only — not comparable to full-atom values): 16891 Å² total; per-residue (Å²): 134,83,80,77,78,74,76,73,75,75,76,75,70,70,72,74,70,74,71,68,70,68,69,70,68,68,68,65,72,59,56,81,69,63,81,83,51,52,67,22,56,48,43,38,51,52,44,52,57,28,56,65,45,90,47,64,70,54,18,40,49,36,34,56,48,38,72,71,40,51,80,74,49,49,73,68,48,47,50,51,45,48,49,55,75,64,58,59,88,48,76,63,55,55,48,32,38,33,72,63,76,40,84,66,58,73,93,60,70,44,72,59,49,52,50,46,24,53,47,44,53,52,52,46,50,53,55,40,61,71,65,70,61,99,75,79,54,84,93,131,87,75,76,77,75,77,74,75,76,76,75,71,74,74,76,70,75,72,69,72,70,70,71,68,68,69,66,72,57,57,81,67,63,80,83,51,50,68,22,56,48,43,38,52,52,44,51,56,27,57,65,46,91,47,63,69,54,18,40,49,37,33,56,47,37,71,70,41,50,81,74,50,50,73,69,49,47,52,52,45,47,49,55,76,65,58,59,86,48,76,64,54,54,47,31,38,34,73,62,77,39,83,68,58,73,93,59,70,44,72,56,47,52,51,46,25,53,47,43,54,51,52,45,49,54,54,39,60,70,64,71,61,99,76,81,51,86,93

Sequence (278 aa):
MLSILNRSAIALRASFSRIAATSRQFTNFTIPRRDDETIAVKRNRLLYESRKRGNLENGIILSSFADKYLGTMTMEQLDKYDHLINTIECDWDLFYWSTGEKEPPEEYKTDVLDMLQHHAKNYGRELRNRQSSAKYFTQMLSILNRSAIALRASFSRIAATSRQFTNFTIPRRDDETIAVKRNRLLYESRKRGNLENGIILSSFADKYLGTMTMEQLDKYDHLINTIECDWDLFYWSTGEKEPPEEYKTDVLDMLQHHAKNYGRELRNRQSSAKYFTQ